Protein AF-A0A936DJU5-F1 (afdb_monomer_lite)

Radius of gyration: 32.83 Å; chains: 1; bounding box: 92×68×101 Å

Secondary structure (DSSP, 8-state):
-PPPPHHHHHHHHHHHHHHHHHHH-PPP-TTSHHHHHHHHHHTTSPPTTSEEEEEEEEEEETTEEEEEEEEEEEPTT--EEEEEEEES-GGGSPPHHHHTT-HHHHHHHHHHHHHTT--HHHH-EEEEEEEEEETT-SS---EEEEEEEEHHHHHHHIIIIIHHHHHHHHHS-SSGGGSPP-GGGTTGGG--TTHHHHHHT--HHHHHHHHHSPPHHHHHHHHHHHHHHHHHHHHHTTT---------------------------------------PPPP----------PPPP-PPPPP-----PPPP---PPPPPPHHHHHHHHHHHHHHHHHHHHHHHHHHHT-TT--HHHHHHHHHHHHHGGG-

Structure (mmCIF, N/CA/C/O backbone):
data_AF-A0A936DJU5-F1
#
_entry.id   AF-A0A936DJU5-F1
#
loop_
_atom_site.group_PDB
_atom_site.id
_atom_site.type_symbol
_atom_site.label_atom_id
_atom_site.label_alt_id
_atom_site.label_comp_id
_atom_site.label_asym_id
_atom_site.label_entity_id
_atom_site.label_seq_id
_atom_site.pdbx_PDB_ins_code
_atom_site.Cartn_x
_atom_site.Cartn_y
_atom_site.Cartn_z
_atom_site.occupancy
_atom_site.B_iso_or_equiv
_atom_site.auth_seq_id
_atom_site.auth_comp_id
_atom_site.auth_asym_id
_atom_site.auth_atom_id
_atom_site.pdbx_PDB_model_num
ATOM 1 N N . MET A 1 1 ? 10.089 17.227 13.156 1.00 52.78 1 MET A N 1
ATOM 2 C CA . MET A 1 1 ? 10.318 16.513 11.877 1.00 52.78 1 MET A CA 1
ATOM 3 C C . MET A 1 1 ? 11.023 15.199 12.174 1.00 52.78 1 MET A C 1
ATOM 5 O O . MET A 1 1 ? 12.080 15.241 12.800 1.00 52.78 1 MET A O 1
ATOM 9 N N . ARG A 1 2 ? 10.451 14.047 11.789 1.00 63.66 2 ARG A N 1
ATOM 10 C CA . ARG A 1 2 ? 11.143 12.752 11.925 1.00 63.66 2 ARG A CA 1
ATOM 11 C C . ARG A 1 2 ? 12.400 12.769 11.050 1.00 63.66 2 ARG A C 1
ATOM 13 O O . ARG A 1 2 ? 12.351 13.235 9.915 1.00 63.66 2 ARG A O 1
ATOM 20 N N . LYS A 1 3 ? 13.529 12.286 11.574 1.00 79.50 3 LYS A N 1
ATOM 21 C CA . LYS A 1 3 ? 14.735 12.092 10.759 1.00 79.50 3 LYS A CA 1
ATOM 22 C C . LYS A 1 3 ? 14.507 10.886 9.852 1.00 79.50 3 LYS A C 1
ATOM 24 O O . LYS A 1 3 ? 14.314 9.781 10.350 1.00 79.50 3 LYS A O 1
ATOM 29 N N . THR A 1 4 ? 14.543 11.094 8.541 1.00 85.25 4 THR A N 1
ATOM 30 C CA . THR A 1 4 ? 14.486 10.010 7.556 1.00 85.25 4 THR A CA 1
ATOM 31 C C . THR A 1 4 ? 15.682 9.079 7.756 1.00 85.25 4 THR A C 1
ATOM 33 O O . THR A 1 4 ? 16.831 9.523 7.755 1.00 85.25 4 THR A O 1
ATOM 36 N N . THR A 1 5 ? 15.428 7.787 7.962 1.00 87.38 5 THR A N 1
ATOM 37 C CA . THR A 1 5 ? 16.502 6.788 8.050 1.00 87.38 5 THR A CA 1
ATOM 38 C C . THR A 1 5 ? 17.121 6.559 6.665 1.00 87.38 5 THR A C 1
ATOM 40 O O . THR A 1 5 ? 16.444 6.779 5.659 1.00 87.38 5 THR A O 1
ATOM 43 N N . PRO A 1 6 ? 18.371 6.069 6.559 1.00 91.94 6 PRO A N 1
ATOM 44 C CA . PRO A 1 6 ? 18.968 5.749 5.260 1.00 91.94 6 PRO A CA 1
ATOM 45 C C . PRO A 1 6 ? 18.120 4.785 4.415 1.00 91.94 6 PRO A C 1
ATOM 47 O O . PRO A 1 6 ? 18.022 4.950 3.203 1.00 91.94 6 PRO A O 1
ATOM 50 N N . SER A 1 7 ? 17.458 3.813 5.053 1.00 89.88 7 SER A N 1
ATOM 51 C CA . SER A 1 7 ? 16.551 2.880 4.372 1.00 89.88 7 SER A CA 1
ATOM 52 C C . SER A 1 7 ? 15.294 3.572 3.841 1.00 89.88 7 SER A C 1
ATOM 54 O O . SER A 1 7 ? 14.885 3.297 2.718 1.00 89.88 7 SER A O 1
ATOM 56 N N . ALA A 1 8 ? 14.702 4.487 4.618 1.00 90.69 8 ALA A N 1
ATOM 57 C CA . ALA A 1 8 ? 13.545 5.261 4.173 1.00 90.69 8 ALA A CA 1
ATOM 58 C C . ALA A 1 8 ? 13.914 6.225 3.034 1.00 90.69 8 ALA A C 1
ATOM 60 O O . ALA A 1 8 ? 13.168 6.334 2.068 1.00 90.69 8 ALA A O 1
ATOM 61 N N . ALA A 1 9 ? 15.088 6.862 3.102 1.00 94.69 9 ALA A N 1
ATOM 62 C CA . ALA A 1 9 ? 15.593 7.727 2.036 1.00 94.69 9 ALA A CA 1
ATOM 63 C C . ALA A 1 9 ? 15.789 6.949 0.726 1.00 94.69 9 ALA A C 1
ATOM 65 O O . ALA A 1 9 ? 15.339 7.395 -0.324 1.00 94.69 9 ALA A O 1
ATOM 66 N N . LEU A 1 10 ? 16.377 5.747 0.798 1.00 96.25 10 LEU A N 1
ATOM 67 C CA . LEU A 1 10 ? 16.502 4.860 -0.360 1.00 96.25 10 LEU A CA 1
ATOM 68 C C . LEU A 1 10 ? 15.132 4.500 -0.954 1.00 96.25 10 LEU A C 1
ATOM 70 O O . LEU A 1 10 ? 14.985 4.504 -2.173 1.00 96.25 10 LEU A O 1
ATOM 74 N N . GLY A 1 11 ? 14.147 4.186 -0.106 1.00 96.00 11 GLY A N 1
ATOM 75 C CA . GLY A 1 11 ? 12.773 3.921 -0.534 1.00 96.00 11 GLY A CA 1
ATOM 76 C C . GLY A 1 11 ? 12.171 5.101 -1.296 1.00 96.00 11 GLY A C 1
ATOM 77 O O . GLY A 1 11 ? 11.717 4.923 -2.422 1.00 96.00 11 GLY A O 1
ATOM 78 N N . ILE A 1 12 ? 12.262 6.310 -0.734 1.00 96.25 12 ILE A N 1
ATOM 79 C CA . ILE A 1 12 ? 11.780 7.548 -1.369 1.00 96.25 12 ILE A CA 1
ATOM 80 C C . ILE A 1 12 ? 12.428 7.742 -2.748 1.00 96.25 12 ILE A C 1
ATOM 82 O O . ILE A 1 12 ? 11.719 7.874 -3.740 1.00 96.25 12 ILE A O 1
ATOM 86 N N . GLU A 1 13 ? 13.758 7.645 -2.851 1.00 98.00 13 GLU A N 1
ATOM 87 C CA . GLU A 1 13 ? 14.454 7.788 -4.140 1.00 98.00 13 GLU A CA 1
ATOM 88 C C . GLU A 1 13 ? 14.008 6.745 -5.181 1.00 98.00 13 GLU A C 1
ATOM 90 O O . GLU A 1 13 ? 13.931 7.034 -6.377 1.00 98.00 13 GLU A O 1
ATOM 95 N N . VAL A 1 14 ? 13.730 5.509 -4.747 1.00 97.94 14 VAL A N 1
ATOM 96 C CA . VAL A 1 14 ? 13.222 4.448 -5.628 1.00 97.94 14 VAL A CA 1
ATOM 97 C C . VAL A 1 14 ? 11.836 4.801 -6.171 1.00 97.94 14 VAL A C 1
ATOM 99 O O . VAL A 1 14 ? 11.611 4.590 -7.365 1.00 97.94 14 VAL A O 1
ATOM 102 N N . HIS A 1 15 ? 10.931 5.338 -5.346 1.00 97.94 15 HIS A N 1
ATOM 103 C CA . HIS A 1 15 ? 9.615 5.803 -5.803 1.00 97.94 15 HIS A CA 1
ATOM 104 C C . HIS A 1 15 ? 9.756 6.974 -6.777 1.00 97.94 15 HIS A C 1
ATOM 106 O O . HIS A 1 15 ? 9.241 6.886 -7.890 1.00 97.94 15 HIS A O 1
ATOM 112 N N . ASP A 1 16 ? 10.573 7.980 -6.450 1.00 98.12 16 ASP A N 1
ATOM 113 C CA . ASP A 1 16 ? 10.816 9.146 -7.312 1.00 98.12 16 ASP A CA 1
ATOM 114 C C . ASP A 1 16 ? 11.333 8.748 -8.708 1.00 98.12 16 ASP A C 1
ATOM 116 O O . ASP A 1 16 ? 11.002 9.360 -9.729 1.00 98.12 16 ASP A O 1
ATOM 120 N N . HIS A 1 17 ? 12.190 7.724 -8.794 1.00 98.19 17 HIS A N 1
ATOM 121 C CA . HIS A 1 17 ? 12.662 7.205 -10.080 1.00 98.19 17 HIS A CA 1
ATOM 122 C C . HIS A 1 17 ? 11.546 6.559 -10.904 1.00 98.19 17 HIS A C 1
ATOM 124 O O . HIS A 1 17 ? 11.516 6.735 -12.123 1.00 98.19 17 HIS A O 1
ATOM 130 N N . LYS A 1 18 ? 10.651 5.805 -10.265 1.00 97.88 18 LYS A N 1
ATOM 131 C CA . LYS A 1 18 ? 9.543 5.130 -10.951 1.00 97.88 18 LYS A CA 1
ATOM 132 C C . LYS A 1 18 ? 8.454 6.109 -11.353 1.00 97.88 18 LYS A C 1
ATOM 134 O O . LYS A 1 18 ? 7.975 6.042 -12.479 1.00 97.88 18 LYS A O 1
ATOM 139 N N . GLU A 1 19 ? 8.132 7.057 -10.481 1.00 97.69 19 GLU A N 1
ATOM 140 C CA . GLU A 1 19 ? 7.205 8.143 -10.775 1.00 97.69 19 GLU A CA 1
ATOM 141 C C . GLU A 1 19 ? 7.673 8.926 -12.007 1.00 97.69 19 GLU A C 1
ATOM 143 O O . GLU A 1 19 ? 6.907 9.093 -12.955 1.00 97.69 19 GLU A O 1
ATOM 148 N N . ARG A 1 20 ? 8.951 9.329 -12.057 1.00 98.12 20 ARG A N 1
ATOM 149 C CA . ARG A 1 20 ? 9.518 10.000 -13.239 1.00 98.12 20 ARG A CA 1
ATOM 150 C C . ARG A 1 20 ? 9.501 9.131 -14.490 1.00 98.12 20 ARG A C 1
ATOM 152 O O . ARG A 1 20 ? 9.347 9.661 -15.588 1.00 98.12 20 ARG A O 1
ATOM 159 N N . TRP A 1 21 ? 9.646 7.816 -14.366 1.00 98.19 21 TRP A N 1
ATOM 160 C CA . TRP A 1 21 ? 9.504 6.935 -15.521 1.00 98.19 21 TRP A CA 1
ATOM 161 C C . TRP A 1 21 ? 8.062 6.919 -16.049 1.00 98.19 21 TRP A C 1
ATOM 163 O O . TRP A 1 21 ? 7.868 7.052 -17.254 1.00 98.19 21 TRP A O 1
ATOM 173 N N . ILE A 1 22 ? 7.056 6.850 -15.172 1.00 97.94 22 ILE A N 1
ATOM 174 C CA . ILE A 1 22 ? 5.639 6.873 -15.575 1.00 97.94 22 ILE A CA 1
ATOM 175 C C . ILE A 1 22 ? 5.252 8.246 -16.143 1.00 97.94 22 ILE A C 1
ATOM 177 O O . ILE A 1 22 ? 4.681 8.326 -17.228 1.00 97.94 22 ILE A O 1
ATOM 181 N N . LYS A 1 23 ? 5.587 9.334 -15.438 1.00 97.25 23 LYS A N 1
ATOM 182 C CA . LYS A 1 23 ? 5.168 10.700 -15.795 1.00 97.25 23 LYS A CA 1
ATOM 183 C C . LYS A 1 23 ? 5.982 11.303 -16.939 1.00 97.25 23 LYS A C 1
ATOM 185 O O . LYS A 1 23 ? 5.429 11.972 -17.803 1.00 97.25 23 LYS A O 1
ATOM 190 N N . GLU A 1 24 ? 7.294 11.078 -16.953 1.00 98.00 24 GLU A N 1
ATOM 191 C CA . GLU A 1 24 ? 8.233 11.776 -17.846 1.00 98.00 24 GLU A CA 1
ATOM 192 C C . GLU A 1 24 ? 8.925 10.842 -18.847 1.00 98.00 24 GLU A C 1
ATOM 194 O O . GLU A 1 24 ? 9.743 11.303 -19.643 1.00 98.00 24 GLU A O 1
ATOM 199 N N . ARG A 1 25 ? 8.650 9.529 -18.803 1.00 97.69 25 ARG A N 1
ATOM 200 C CA . ARG A 1 25 ? 9.337 8.504 -19.614 1.00 97.69 25 ARG A CA 1
ATOM 201 C C . ARG A 1 25 ? 10.862 8.514 -19.435 1.00 97.69 25 ARG A C 1
ATOM 203 O O . ARG A 1 25 ? 11.602 8.087 -20.320 1.00 97.69 25 ARG A O 1
ATOM 210 N N . LYS A 1 26 ? 11.353 8.989 -18.283 1.00 98.31 26 LYS A N 1
ATOM 211 C CA . LYS A 1 26 ? 12.787 9.021 -17.963 1.00 98.31 26 LYS A CA 1
ATOM 212 C C . LYS A 1 26 ? 13.215 7.732 -17.276 1.00 98.31 26 LYS A C 1
ATOM 214 O O . LYS A 1 26 ? 12.753 7.419 -16.183 1.00 98.31 26 LYS A O 1
ATOM 219 N N . SER A 1 27 ? 14.139 7.006 -17.898 1.00 98.00 27 SER A N 1
ATOM 220 C CA . SER A 1 27 ? 14.706 5.786 -17.321 1.00 98.00 27 SER A CA 1
ATOM 221 C C . SER A 1 27 ? 15.463 6.061 -16.012 1.00 98.00 27 SER A C 1
ATOM 223 O O . SER A 1 27 ? 16.196 7.053 -15.928 1.00 98.00 27 SER A O 1
ATOM 225 N N . PRO A 1 28 ? 15.357 5.177 -15.002 1.00 98.06 28 PRO A N 1
ATOM 226 C CA . PRO A 1 28 ? 16.145 5.287 -13.781 1.00 98.06 28 PRO A CA 1
ATOM 227 C C . PRO A 1 28 ? 17.663 5.223 -14.052 1.00 98.06 28 PRO A C 1
ATOM 229 O O . PRO A 1 28 ? 18.112 4.435 -14.889 1.00 98.06 28 PRO A O 1
ATOM 232 N N . PRO A 1 29 ? 18.488 6.000 -13.330 1.00 97.81 29 PRO A N 1
ATOM 233 C CA . PRO A 1 29 ? 19.936 6.011 -13.508 1.00 97.81 29 PRO A CA 1
ATOM 234 C C . PRO A 1 29 ? 20.579 4.737 -12.932 1.00 97.81 29 PRO A C 1
ATOM 236 O O . PRO A 1 29 ? 20.696 4.561 -11.722 1.00 97.81 29 PRO A O 1
ATOM 239 N N . LEU A 1 30 ? 21.052 3.831 -13.793 1.00 97.38 30 LEU A N 1
ATOM 240 C CA . LEU A 1 30 ? 21.587 2.521 -13.372 1.00 97.38 30 LEU A CA 1
ATOM 241 C C . LEU A 1 30 ? 22.919 2.589 -12.594 1.00 97.38 30 LEU A C 1
ATOM 243 O O . LEU A 1 30 ? 23.373 1.591 -12.022 1.00 97.38 30 LEU A O 1
ATOM 247 N N . ASN A 1 31 ? 23.564 3.755 -12.544 1.00 96.69 31 ASN A N 1
ATOM 248 C CA . ASN A 1 31 ? 24.770 3.966 -11.745 1.00 96.69 31 ASN A CA 1
ATOM 249 C C . ASN A 1 31 ? 24.468 4.178 -10.247 1.00 96.69 31 ASN A C 1
ATOM 251 O O . ASN A 1 31 ? 25.365 3.960 -9.432 1.00 96.69 31 ASN A O 1
ATOM 255 N N . THR A 1 32 ? 23.227 4.484 -9.847 1.00 97.06 32 THR A N 1
ATOM 256 C CA . THR A 1 32 ? 22.844 4.620 -8.429 1.00 97.06 32 THR A CA 1
ATOM 257 C C . THR A 1 32 ? 22.196 3.337 -7.878 1.00 97.06 32 THR A C 1
ATOM 259 O O . THR A 1 32 ? 21.602 2.562 -8.635 1.00 97.06 32 THR A O 1
ATOM 262 N N . PRO A 1 33 ? 22.308 3.048 -6.563 1.00 96.69 33 PRO A N 1
ATOM 263 C CA . PRO A 1 33 ? 21.585 1.934 -5.942 1.00 96.69 33 PRO A CA 1
ATOM 264 C C . PRO A 1 33 ? 20.061 2.023 -6.118 1.00 96.69 33 PRO A C 1
ATOM 266 O O . PRO A 1 33 ? 19.442 1.032 -6.506 1.00 96.69 33 PRO A O 1
ATOM 269 N N . SER A 1 34 ? 19.477 3.205 -5.896 1.00 98.00 34 SER A N 1
ATOM 270 C CA . SER A 1 34 ? 18.045 3.487 -6.056 1.00 98.00 34 SER A CA 1
ATOM 271 C C . SER A 1 34 ? 17.580 3.299 -7.501 1.00 98.00 34 SER A C 1
ATOM 273 O O . SER A 1 34 ? 16.580 2.627 -7.742 1.00 98.00 34 SER A O 1
ATOM 275 N N . GLY A 1 35 ? 18.342 3.780 -8.486 1.00 97.94 35 GLY A N 1
ATOM 276 C CA . GLY A 1 35 ? 17.998 3.627 -9.898 1.00 97.94 35 GLY A CA 1
ATOM 277 C C . GLY A 1 35 ? 18.039 2.173 -10.377 1.00 97.94 35 GLY A C 1
ATOM 278 O O . GLY A 1 35 ? 17.141 1.743 -11.100 1.00 97.94 35 GLY A O 1
ATOM 279 N N . ARG A 1 36 ? 19.009 1.366 -9.916 1.00 97.62 36 ARG A N 1
ATOM 280 C CA . ARG A 1 36 ? 19.029 -0.084 -10.203 1.00 97.62 36 ARG A CA 1
ATOM 281 C C . ARG A 1 36 ? 17.828 -0.816 -9.609 1.00 97.62 36 ARG A C 1
ATOM 283 O O . ARG A 1 36 ? 17.263 -1.677 -10.277 1.00 97.62 36 ARG A O 1
ATOM 290 N N . LEU A 1 37 ? 17.444 -0.488 -8.374 1.00 97.56 37 LEU A N 1
ATOM 291 C CA . LEU A 1 37 ? 16.262 -1.067 -7.726 1.00 97.56 37 LEU A CA 1
ATOM 292 C C . LEU A 1 37 ? 14.966 -0.650 -8.429 1.00 97.56 37 LEU A C 1
ATOM 294 O O . LEU A 1 37 ? 14.088 -1.483 -8.643 1.00 97.56 37 LEU A O 1
ATOM 298 N N . ALA A 1 38 ? 14.857 0.617 -8.829 1.00 98.12 38 ALA A N 1
ATOM 299 C CA . ALA A 1 38 ? 13.719 1.099 -9.595 1.00 98.12 38 ALA A CA 1
ATOM 300 C C . ALA A 1 38 ? 13.589 0.342 -10.924 1.00 98.12 38 ALA A C 1
ATOM 302 O O . ALA A 1 38 ? 12.526 -0.211 -11.197 1.00 98.12 38 ALA A O 1
ATOM 303 N N . ALA A 1 39 ? 14.681 0.227 -11.688 1.00 98.06 39 ALA A N 1
ATOM 304 C CA . ALA A 1 39 ? 14.696 -0.414 -13.002 1.00 98.06 39 ALA A CA 1
ATOM 305 C C . ALA A 1 39 ? 14.203 -1.870 -12.988 1.00 98.06 39 ALA A C 1
ATOM 307 O O . ALA A 1 39 ? 13.477 -2.269 -13.893 1.00 98.06 39 ALA A O 1
ATOM 308 N N . VAL A 1 40 ? 14.539 -2.657 -11.959 1.00 97.75 40 VAL A N 1
ATOM 309 C CA . VAL A 1 40 ? 14.060 -4.051 -11.871 1.00 97.75 40 VAL A CA 1
ATOM 310 C C . VAL A 1 40 ? 12.571 -4.149 -11.541 1.00 97.75 40 VAL A C 1
ATOM 312 O O . VAL A 1 40 ? 11.942 -5.139 -11.897 1.00 97.75 40 VAL A O 1
ATOM 315 N N . GLY A 1 41 ? 12.001 -3.134 -10.883 1.00 97.44 41 GLY A N 1
ATOM 316 C CA . GLY A 1 41 ? 10.561 -3.052 -10.637 1.00 97.44 41 GLY A CA 1
ATOM 317 C C . GLY A 1 41 ? 9.763 -2.658 -11.879 1.00 97.44 41 GLY A C 1
ATOM 318 O O . GLY A 1 41 ? 8.664 -3.166 -12.059 1.00 97.44 41 GLY A O 1
ATOM 319 N N . LEU A 1 42 ? 10.331 -1.814 -12.752 1.00 97.38 42 LEU A N 1
ATOM 320 C CA . LEU A 1 42 ? 9.633 -1.281 -13.931 1.00 97.38 42 LEU A CA 1
ATOM 321 C C . LEU A 1 42 ? 9.175 -2.355 -14.923 1.00 97.38 42 LEU A C 1
ATOM 323 O O . LEU A 1 42 ? 8.173 -2.163 -15.596 1.00 97.38 42 LEU A O 1
ATOM 327 N N . ALA A 1 43 ? 9.861 -3.499 -14.989 1.00 95.06 43 ALA A N 1
ATOM 328 C CA . ALA A 1 43 ? 9.449 -4.617 -15.841 1.00 95.06 43 ALA A CA 1
ATOM 329 C C . ALA A 1 43 ? 8.104 -5.252 -15.424 1.00 95.06 43 ALA A C 1
ATOM 331 O O . ALA A 1 43 ? 7.531 -6.023 -16.186 1.00 95.06 43 ALA A O 1
ATOM 332 N N . LEU A 1 44 ? 7.624 -4.962 -14.210 1.00 97.62 44 LEU A N 1
ATOM 333 C CA . LEU A 1 44 ? 6.367 -5.473 -13.649 1.00 97.62 44 LEU A CA 1
ATOM 334 C C . LEU A 1 44 ? 5.288 -4.385 -13.535 1.00 97.62 44 LEU A C 1
ATOM 336 O O . LEU A 1 44 ? 4.174 -4.676 -13.089 1.00 97.62 44 LEU A O 1
ATOM 340 N N . THR A 1 45 ? 5.634 -3.155 -13.910 1.00 97.06 45 THR A N 1
ATOM 341 C CA . THR A 1 45 ? 4.777 -1.970 -13.891 1.00 97.06 45 THR A CA 1
ATOM 342 C C . THR A 1 45 ? 4.109 -1.800 -15.258 1.00 97.06 45 THR A C 1
ATOM 344 O O . THR A 1 45 ? 4.759 -2.058 -16.274 1.00 97.06 45 THR A O 1
ATOM 347 N N . PRO A 1 46 ? 2.846 -1.338 -15.331 1.00 97.06 46 PRO A N 1
ATOM 348 C CA . PRO A 1 46 ? 2.231 -0.979 -16.606 1.00 97.06 46 PRO A CA 1
ATOM 349 C C . PRO A 1 46 ? 3.049 0.081 -17.352 1.00 97.06 46 PRO A C 1
ATOM 351 O O . PRO A 1 46 ? 3.747 0.893 -16.741 1.00 97.06 46 PRO A O 1
ATOM 354 N N . SER A 1 47 ? 2.968 0.095 -18.682 1.00 96.81 47 SER A N 1
ATOM 355 C CA . SER A 1 47 ? 3.758 1.047 -19.468 1.00 96.81 47 SER A CA 1
ATOM 356 C C . SER A 1 47 ? 3.276 2.491 -19.253 1.00 96.81 47 SER A C 1
ATOM 358 O O . SER A 1 47 ? 2.098 2.712 -18.950 1.00 96.81 47 SER A O 1
ATOM 360 N N . PRO A 1 48 ? 4.136 3.508 -19.451 1.00 97.69 48 PRO A N 1
ATOM 361 C CA . PRO A 1 48 ? 3.718 4.902 -19.376 1.00 97.69 48 PRO A CA 1
ATOM 362 C C . PRO A 1 48 ? 2.594 5.183 -20.380 1.00 97.69 48 PRO A C 1
ATOM 364 O O . PRO A 1 48 ? 2.715 4.852 -21.560 1.00 97.69 48 PRO A O 1
ATOM 367 N N . GLY A 1 49 ? 1.512 5.811 -19.919 1.00 96.56 49 GLY A N 1
ATOM 368 C CA . GLY A 1 49 ? 0.289 6.024 -20.705 1.00 96.56 49 GLY A CA 1
ATOM 369 C C . GLY A 1 49 ? -0.784 4.945 -20.526 1.00 96.56 49 GLY A C 1
ATOM 370 O O . GLY A 1 49 ? -1.904 5.156 -20.967 1.00 96.56 49 GLY A O 1
ATOM 371 N N . GLN A 1 50 ? -0.474 3.833 -19.850 1.00 97.25 50 GLN A N 1
ATOM 372 C CA . GLN A 1 50 ? -1.465 2.850 -19.379 1.00 97.25 50 GLN A CA 1
ATOM 373 C C . GLN A 1 50 ? -1.784 3.015 -17.887 1.00 97.25 50 GLN A C 1
ATOM 375 O O . GLN A 1 50 ? -2.643 2.322 -17.354 1.00 97.25 50 GLN A O 1
ATOM 380 N N . CYS A 1 51 ? -1.059 3.890 -17.190 1.00 97.75 51 CYS A N 1
ATOM 381 C CA . CYS A 1 51 ? -1.184 4.085 -15.755 1.00 97.75 51 CYS A CA 1
ATOM 382 C C . CYS A 1 51 ? -0.886 5.528 -15.335 1.00 97.75 51 CYS A C 1
ATOM 384 O O . CYS A 1 51 ? -0.206 6.275 -16.045 1.00 97.75 51 CYS A O 1
ATOM 386 N N . GLU A 1 52 ? -1.367 5.890 -14.149 1.00 97.56 52 GLU A N 1
ATOM 387 C CA . GLU A 1 52 ? -1.024 7.115 -13.423 1.00 97.56 52 GLU A CA 1
ATOM 388 C C . GLU A 1 52 ? -0.191 6.769 -12.182 1.00 97.56 52 GLU A C 1
ATOM 390 O O . GLU A 1 52 ? -0.421 5.738 -11.551 1.00 97.56 52 GLU A O 1
ATOM 395 N N . ALA A 1 53 ? 0.749 7.645 -11.811 1.00 97.25 53 ALA A N 1
ATOM 396 C CA . ALA A 1 53 ? 1.622 7.461 -10.650 1.00 97.25 53 ALA A CA 1
ATOM 397 C C . ALA A 1 53 ? 1.347 8.462 -9.519 1.00 97.25 53 ALA A C 1
ATOM 399 O O . ALA A 1 53 ? 1.076 9.641 -9.779 1.00 97.25 53 ALA A O 1
ATOM 400 N N . GLU A 1 54 ? 1.534 8.000 -8.280 1.00 95.19 54 GLU A N 1
ATOM 401 C CA . GLU A 1 54 ? 1.531 8.779 -7.035 1.00 95.19 54 GLU A CA 1
ATOM 402 C C . GLU A 1 54 ? 0.240 9.586 -6.846 1.00 95.19 54 GLU A C 1
ATOM 404 O O . GLU A 1 54 ? 0.245 10.775 -6.499 1.00 95.19 54 GLU A O 1
ATOM 409 N N . LYS A 1 55 ? -0.897 8.937 -7.114 1.00 96.75 55 LYS A N 1
ATOM 410 C CA . LYS A 1 55 ? -2.208 9.571 -7.033 1.00 96.75 55 LYS A CA 1
ATOM 411 C C . LYS A 1 55 ? -2.595 9.761 -5.576 1.00 96.75 55 LYS A C 1
ATOM 413 O O . LYS A 1 55 ? -2.800 8.795 -4.847 1.00 96.75 55 LYS A O 1
ATOM 418 N N . GLN A 1 56 ? -2.728 11.018 -5.169 1.00 97.56 56 GLN A N 1
ATOM 419 C CA . GLN A 1 56 ? -3.299 11.370 -3.875 1.00 97.56 56 GLN A CA 1
ATOM 420 C C . GLN A 1 56 ? -4.808 11.519 -4.014 1.00 97.56 56 GLN A C 1
ATOM 422 O O . GLN A 1 56 ? -5.274 12.326 -4.818 1.00 97.56 56 GLN A O 1
ATOM 427 N N . ILE A 1 57 ? -5.552 10.764 -3.216 1.00 96.81 57 ILE A N 1
ATOM 428 C CA . ILE A 1 57 ? -7.009 10.829 -3.150 1.00 96.81 57 ILE A CA 1
ATOM 429 C C . ILE A 1 57 ? -7.374 11.268 -1.733 1.00 96.81 57 ILE A C 1
ATOM 431 O O . ILE A 1 57 ? -6.847 10.744 -0.749 1.00 96.81 57 ILE A O 1
ATOM 435 N N . LYS A 1 58 ? -8.225 12.290 -1.644 1.00 96.75 58 LYS A N 1
ATOM 436 C CA . LYS A 1 58 ? -8.769 12.825 -0.395 1.00 96.75 58 LYS A CA 1
ATOM 437 C C . LYS A 1 58 ? -10.276 12.866 -0.539 1.00 96.75 58 LYS A C 1
ATOM 439 O O . LYS A 1 58 ? -10.764 13.632 -1.366 1.00 96.75 58 LYS A O 1
ATOM 444 N N . GLN A 1 59 ? -10.985 12.049 0.221 1.00 95.50 59 GLN A N 1
ATOM 445 C CA . GLN A 1 59 ? -12.436 11.947 0.105 1.00 95.50 59 GLN A CA 1
ATOM 446 C C . GLN A 1 59 ? -13.057 11.428 1.393 1.00 95.50 59 GLN A C 1
ATOM 448 O O . GLN A 1 59 ? -12.381 10.808 2.210 1.00 95.50 59 GLN A O 1
ATOM 453 N N . THR A 1 60 ? -14.347 11.688 1.560 1.00 94.50 60 THR A N 1
ATOM 454 C CA . THR A 1 60 ? -15.136 11.131 2.653 1.00 94.50 60 THR A CA 1
ATOM 455 C C . THR A 1 60 ? -16.001 10.013 2.097 1.00 94.50 60 THR A C 1
ATOM 457 O O . THR A 1 60 ? -16.778 10.257 1.178 1.00 94.50 60 THR A O 1
ATOM 460 N N . ILE A 1 61 ? -15.858 8.812 2.652 1.00 90.88 61 ILE A N 1
ATOM 461 C CA . ILE A 1 61 ? -16.664 7.638 2.304 1.00 90.88 61 ILE A CA 1
ATOM 462 C C . ILE A 1 61 ? -17.439 7.270 3.561 1.00 90.88 61 ILE A C 1
ATOM 464 O O . ILE A 1 61 ? -16.825 6.999 4.594 1.00 90.88 61 ILE A O 1
ATOM 468 N N . ASP A 1 62 ? -18.766 7.369 3.488 1.00 90.31 62 ASP A N 1
ATOM 469 C CA . ASP A 1 62 ? -19.686 6.996 4.570 1.00 90.31 62 ASP A CA 1
ATOM 470 C C . ASP A 1 62 ? -19.309 7.609 5.934 1.00 90.31 62 ASP A C 1
ATOM 472 O O . ASP A 1 62 ? -19.295 6.969 6.979 1.00 90.31 62 ASP A O 1
ATOM 476 N N . GLY A 1 63 ? -18.952 8.898 5.916 1.00 90.88 63 GLY A N 1
ATOM 477 C CA . GLY A 1 63 ? -18.595 9.665 7.115 1.00 90.88 63 GLY A CA 1
ATOM 478 C C . GLY A 1 63 ? -17.133 9.552 7.561 1.00 90.88 63 GLY A C 1
ATOM 479 O O . GLY A 1 63 ? -16.714 10.339 8.405 1.00 90.88 63 GLY A O 1
ATOM 480 N N . VAL A 1 64 ? -16.328 8.671 6.961 1.00 93.56 64 VAL A N 1
ATOM 481 C CA . VAL A 1 64 ? -14.894 8.534 7.261 1.00 93.56 64 VAL A CA 1
ATOM 482 C C . VAL A 1 64 ? -14.062 9.339 6.268 1.00 93.56 64 VAL A C 1
ATOM 484 O O . VAL A 1 64 ? -14.193 9.163 5.056 1.00 93.56 64 VAL A O 1
ATOM 487 N N . PHE A 1 65 ? -13.175 10.208 6.761 1.00 94.50 65 PHE A N 1
ATOM 488 C CA . PHE A 1 65 ? -12.235 10.937 5.910 1.00 94.50 65 PHE A CA 1
ATOM 489 C C . PHE A 1 65 ? -11.007 10.082 5.579 1.00 94.50 65 PHE A C 1
ATOM 491 O O . PHE A 1 65 ? -10.206 9.735 6.444 1.00 94.50 65 PHE A O 1
ATOM 498 N N . TRP A 1 66 ? -10.812 9.812 4.293 1.00 94.50 66 TRP A N 1
ATOM 499 C CA . TRP A 1 66 ? -9.667 9.085 3.769 1.00 94.50 66 TRP A CA 1
ATOM 500 C C . TRP A 1 66 ? -8.677 10.034 3.103 1.00 94.50 66 TRP A C 1
ATOM 502 O O . TRP A 1 66 ? -9.041 10.870 2.273 1.00 94.50 66 TRP A O 1
ATOM 512 N N . TRP A 1 67 ? -7.393 9.851 3.416 1.00 96.06 67 TRP A N 1
ATOM 513 C CA . TRP A 1 67 ? -6.284 10.423 2.660 1.00 96.06 67 TRP A CA 1
ATOM 514 C C . TRP A 1 67 ? -5.321 9.309 2.261 1.00 96.06 67 TRP A C 1
ATOM 516 O O . TRP A 1 67 ? -4.536 8.824 3.072 1.00 96.06 67 TRP A O 1
ATOM 526 N N . VAL A 1 68 ? -5.391 8.904 0.995 1.00 96.50 68 VAL A N 1
ATOM 527 C CA . VAL A 1 68 ? -4.603 7.794 0.452 1.00 96.50 68 VAL A CA 1
ATOM 528 C C . VAL A 1 68 ? -3.664 8.285 -0.643 1.00 96.50 68 VAL A C 1
ATOM 530 O O . VAL A 1 68 ? -3.941 9.271 -1.333 1.00 96.50 68 VAL A O 1
ATOM 533 N N . LYS A 1 69 ? -2.534 7.595 -0.803 1.00 97.56 69 LYS A N 1
ATOM 534 C CA . LYS A 1 69 ? -1.562 7.830 -1.873 1.00 97.56 69 LYS A CA 1
ATOM 535 C C . LYS A 1 69 ? -1.261 6.494 -2.541 1.00 97.56 69 LYS A C 1
ATOM 537 O O . LYS A 1 69 ? -0.639 5.640 -1.925 1.00 97.56 69 LYS A O 1
ATOM 542 N N . ILE A 1 70 ? -1.741 6.317 -3.767 1.00 98.12 70 ILE A N 1
ATOM 543 C CA . ILE A 1 70 ? -1.550 5.088 -4.543 1.00 98.12 70 ILE A CA 1
ATOM 544 C C . ILE A 1 70 ? -0.323 5.272 -5.436 1.00 98.12 70 ILE A C 1
ATOM 546 O O . ILE A 1 70 ? -0.289 6.214 -6.234 1.00 98.12 70 ILE A O 1
ATOM 550 N N . ASP A 1 71 ? 0.661 4.373 -5.330 1.00 98.31 71 ASP A N 1
ATOM 551 C CA . ASP A 1 71 ? 1.907 4.477 -6.098 1.00 98.31 71 ASP A CA 1
ATOM 552 C C . ASP A 1 71 ? 1.647 4.427 -7.603 1.00 98.31 71 ASP A C 1
ATOM 554 O O . ASP A 1 71 ? 2.169 5.263 -8.341 1.00 98.31 71 ASP A O 1
ATOM 558 N N . VAL A 1 72 ? 0.845 3.460 -8.068 1.00 98.38 72 VAL A N 1
ATOM 559 C CA . VAL A 1 72 ? 0.411 3.354 -9.470 1.00 98.38 72 VAL A CA 1
ATOM 560 C C . VAL A 1 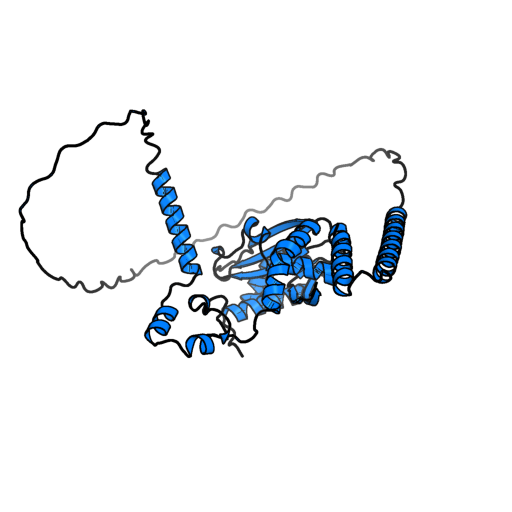72 ? -0.991 2.764 -9.555 1.00 98.38 72 VAL A C 1
ATOM 562 O O . VAL A 1 72 ? -1.309 1.818 -8.838 1.00 98.38 72 VAL A O 1
ATOM 565 N N . HIS A 1 73 ? -1.806 3.256 -10.484 1.00 97.75 73 HIS A N 1
ATOM 566 C CA . HIS A 1 73 ? -3.036 2.576 -10.889 1.00 97.75 73 HIS A CA 1
ATOM 567 C C . HIS A 1 73 ? -3.197 2.547 -12.410 1.00 97.75 73 HIS A C 1
ATOM 569 O O . HIS A 1 73 ? -2.693 3.433 -13.104 1.00 97.75 73 HIS A O 1
ATOM 575 N N . HIS A 1 74 ? -3.869 1.514 -12.925 1.00 95.94 74 HIS A N 1
ATOM 576 C CA . HIS A 1 74 ? -4.223 1.414 -14.346 1.00 95.94 74 HIS A CA 1
ATOM 577 C C . HIS A 1 74 ? -5.220 2.496 -14.756 1.00 95.94 74 HIS A C 1
ATOM 579 O O . HIS A 1 74 ? -6.034 2.953 -13.955 1.00 95.94 74 HIS A O 1
ATOM 585 N N . LEU A 1 75 ? -5.143 2.878 -16.026 1.00 92.62 75 LEU A N 1
ATOM 586 C CA . LEU A 1 75 ? -6.175 3.646 -16.709 1.00 92.62 75 LEU A CA 1
ATOM 587 C C . LEU A 1 75 ? -7.191 2.702 -17.359 1.00 92.62 75 LEU A C 1
ATOM 589 O O . LEU A 1 75 ? -6.868 1.565 -17.717 1.00 92.62 75 LEU A O 1
ATOM 593 N N . GLU A 1 76 ? -8.404 3.209 -17.569 1.00 87.56 76 GLU A N 1
ATOM 594 C CA . GLU A 1 76 ? -9.445 2.491 -18.300 1.00 87.56 76 GLU A CA 1
ATOM 595 C C . GLU A 1 76 ? -8.957 2.015 -19.682 1.00 87.56 76 GLU A C 1
ATOM 597 O O . GLU A 1 76 ? -8.159 2.698 -20.335 1.00 87.56 76 GLU A O 1
ATOM 602 N N . PRO A 1 77 ? -9.424 0.842 -20.150 1.00 88.00 77 PRO A N 1
ATOM 603 C CA . PRO A 1 77 ? -10.474 -0.002 -19.559 1.00 88.00 77 PRO A CA 1
ATOM 604 C C . PRO A 1 77 ? -9.965 -1.011 -18.512 1.00 88.00 77 PRO A C 1
ATOM 606 O O . PRO A 1 77 ? -10.722 -1.874 -18.077 1.00 88.00 77 PRO A O 1
ATOM 609 N N . SER A 1 78 ? -8.681 -0.967 -18.144 1.00 92.06 78 SER A N 1
ATOM 610 C CA . SER A 1 78 ? -8.101 -1.895 -17.168 1.00 92.06 78 SER A CA 1
ATOM 611 C C . SER A 1 78 ? -8.169 -1.320 -15.760 1.00 92.06 78 SER A C 1
ATOM 613 O O . SER A 1 78 ? -7.982 -0.124 -15.558 1.00 92.06 78 SER A O 1
ATOM 615 N N . TRP A 1 79 ? -8.367 -2.186 -14.769 1.00 96.06 79 TRP A N 1
ATOM 616 C CA . TRP A 1 79 ? -8.439 -1.777 -13.372 1.00 96.06 79 TRP A CA 1
ATOM 617 C C . TRP A 1 79 ? -7.389 -2.502 -12.551 1.00 96.06 79 TRP A C 1
ATOM 619 O O . TRP A 1 79 ? -7.264 -3.728 -12.569 1.00 96.06 79 TRP A O 1
ATOM 629 N N . GLY A 1 80 ? -6.595 -1.727 -11.825 1.00 97.19 80 GLY A N 1
ATOM 630 C CA . GLY A 1 80 ? -5.623 -2.300 -10.920 1.00 97.19 80 GLY A CA 1
ATOM 631 C C . GLY A 1 80 ? -4.806 -1.269 -10.177 1.00 97.19 80 GLY A C 1
ATOM 632 O O . GLY A 1 80 ? -4.594 -0.160 -10.666 1.00 97.19 80 GLY A O 1
ATOM 633 N N . VAL A 1 81 ? -4.332 -1.669 -9.006 1.00 98.38 81 VAL A N 1
ATOM 634 C CA . VAL A 1 81 ? -3.507 -0.871 -8.103 1.00 98.38 81 VAL A CA 1
ATOM 635 C C . VAL A 1 81 ? -2.180 -1.580 -7.881 1.00 98.38 81 VAL A C 1
ATOM 637 O O . VAL A 1 81 ? -2.119 -2.806 -7.758 1.00 98.38 81 VAL A O 1
ATOM 640 N N . TYR A 1 82 ? -1.103 -0.804 -7.846 1.00 98.56 82 TYR A N 1
ATOM 641 C CA . TYR A 1 82 ? 0.236 -1.307 -7.592 1.00 98.56 82 TYR A CA 1
ATOM 642 C C . TYR A 1 82 ? 0.849 -0.545 -6.440 1.00 98.56 82 TYR A C 1
ATOM 644 O O . TYR A 1 82 ? 0.631 0.657 -6.288 1.00 98.56 82 TYR A O 1
ATOM 652 N N . ASP A 1 83 ? 1.665 -1.259 -5.682 1.00 98.44 83 ASP A N 1
ATOM 653 C CA . ASP A 1 83 ? 2.437 -0.698 -4.590 1.00 98.44 83 ASP A CA 1
ATOM 654 C C . ASP A 1 83 ? 3.872 -1.237 -4.635 1.00 98.44 83 ASP A C 1
ATOM 656 O O . ASP A 1 83 ? 4.124 -2.408 -4.949 1.00 98.44 83 ASP A O 1
ATOM 660 N N . TYR A 1 84 ? 4.838 -0.364 -4.379 1.00 98.25 84 TYR A N 1
ATOM 661 C CA . TYR A 1 84 ? 6.248 -0.692 -4.345 1.00 98.25 84 TYR A CA 1
ATOM 662 C C . TYR A 1 84 ? 6.758 -0.741 -2.913 1.00 98.25 84 TYR A C 1
ATOM 664 O O . TYR A 1 84 ? 6.735 0.236 -2.174 1.00 98.25 84 TYR A O 1
ATOM 672 N N . LYS A 1 85 ? 7.372 -1.867 -2.550 1.00 97.31 85 LYS A N 1
ATOM 673 C CA . LYS A 1 85 ? 7.964 -2.037 -1.222 1.00 97.31 85 LYS A CA 1
ATOM 674 C C . LYS A 1 85 ? 9.455 -2.301 -1.342 1.00 97.31 85 LYS A C 1
ATOM 676 O O . LYS A 1 85 ? 9.874 -3.360 -1.802 1.00 97.31 85 LYS A O 1
ATOM 681 N N . THR A 1 86 ? 10.300 -1.378 -0.893 1.00 97.19 86 THR A N 1
ATOM 682 C CA . THR A 1 86 ? 11.713 -1.711 -0.655 1.00 97.19 86 THR A CA 1
ATOM 683 C C . THR A 1 86 ? 11.840 -2.491 0.647 1.00 97.19 86 THR A C 1
ATOM 685 O O . THR A 1 86 ? 11.352 -2.035 1.678 1.00 97.19 86 THR A O 1
ATOM 688 N N . THR A 1 87 ? 12.518 -3.638 0.632 1.00 95.81 87 THR A N 1
ATOM 689 C CA . THR A 1 87 ? 12.679 -4.466 1.836 1.00 95.81 87 THR A CA 1
ATOM 690 C C . THR A 1 87 ? 14.089 -5.030 1.965 1.00 95.81 87 THR A C 1
ATOM 692 O O . THR A 1 87 ? 14.731 -5.375 0.976 1.00 95.81 87 THR A O 1
ATOM 695 N N . SER A 1 88 ? 14.588 -5.146 3.194 1.00 93.31 88 SER A N 1
ATOM 696 C CA . SER A 1 88 ? 15.835 -5.859 3.495 1.00 93.31 88 SER A CA 1
ATOM 697 C C . SER A 1 88 ? 15.640 -7.372 3.622 1.00 93.31 88 SER A C 1
ATOM 699 O O . SER A 1 88 ? 16.631 -8.097 3.639 1.00 93.31 88 SER A O 1
ATOM 701 N N . ASN A 1 89 ? 14.395 -7.854 3.701 1.00 92.94 89 ASN A N 1
ATOM 702 C CA . ASN A 1 89 ? 14.070 -9.274 3.800 1.00 92.94 89 ASN A CA 1
ATOM 703 C C . ASN A 1 89 ? 12.708 -9.573 3.147 1.00 92.94 89 ASN A C 1
ATOM 705 O O . ASN A 1 89 ? 11.708 -8.915 3.440 1.00 92.94 89 ASN A O 1
ATOM 709 N N . LEU A 1 90 ? 12.668 -10.568 2.259 1.00 94.44 90 LEU A N 1
ATOM 710 C CA . LEU A 1 90 ? 11.439 -10.994 1.582 1.00 94.44 90 LEU A CA 1
ATOM 711 C C . LEU A 1 90 ? 10.514 -11.833 2.472 1.00 94.44 90 LEU A C 1
ATOM 713 O O . LEU A 1 90 ? 9.384 -12.073 2.077 1.00 94.44 90 LEU A O 1
ATOM 717 N N . GLU A 1 91 ? 10.929 -12.222 3.680 1.00 93.12 91 GLU A N 1
ATOM 718 C CA . GLU A 1 91 ? 10.019 -12.864 4.644 1.00 93.12 91 GLU A CA 1
ATOM 719 C C . GLU A 1 91 ? 8.842 -11.955 5.055 1.00 93.12 91 GLU A C 1
ATOM 721 O O . GLU A 1 91 ? 7.848 -12.431 5.589 1.00 93.12 91 GLU A O 1
ATOM 726 N N . TYR A 1 92 ? 8.958 -10.644 4.807 1.00 86.94 92 TYR A N 1
ATOM 727 C CA . TYR A 1 92 ? 7.898 -9.654 5.027 1.00 86.94 92 TYR A CA 1
ATOM 728 C C . TYR A 1 92 ? 7.064 -9.381 3.780 1.00 86.94 92 TYR A C 1
ATOM 730 O O . TYR A 1 92 ? 6.217 -8.489 3.801 1.00 86.94 92 TYR A O 1
ATOM 738 N N . ALA A 1 93 ? 7.341 -10.081 2.680 1.00 95.38 93 ALA A N 1
ATOM 739 C CA . ALA A 1 93 ? 6.480 -10.007 1.522 1.00 95.38 93 ALA A CA 1
ATOM 740 C C . ALA A 1 93 ? 5.150 -10.696 1.831 1.00 95.38 93 ALA A C 1
ATOM 742 O O . ALA A 1 93 ? 5.129 -11.756 2.461 1.00 95.38 93 ALA A O 1
ATOM 743 N N . HIS A 1 94 ? 4.046 -10.100 1.386 1.00 97.31 94 HIS A N 1
ATOM 744 C CA . HIS A 1 94 ? 2.763 -10.780 1.428 1.00 97.31 94 HIS A CA 1
ATOM 745 C C . HIS A 1 94 ? 2.832 -12.067 0.607 1.00 97.31 94 HIS A C 1
ATOM 747 O O . HIS A 1 94 ? 3.572 -12.187 -0.369 1.00 97.31 94 HIS A O 1
ATOM 753 N N . THR A 1 95 ? 2.031 -13.041 1.005 1.00 97.19 95 THR A N 1
ATOM 754 C CA . THR A 1 95 ? 1.642 -14.131 0.118 1.00 97.19 95 THR A CA 1
ATOM 755 C C . THR A 1 95 ? 0.395 -13.684 -0.645 1.00 97.19 95 THR A C 1
ATOM 757 O O . THR A 1 95 ? -0.274 -12.752 -0.203 1.00 97.19 95 THR A O 1
ATOM 760 N N . PRO A 1 96 ? 0.013 -14.338 -1.753 1.00 97.88 96 PRO A N 1
ATOM 761 C CA . PRO A 1 96 ? -1.259 -14.031 -2.408 1.00 97.88 96 PRO A CA 1
ATOM 762 C C . PRO A 1 96 ? -2.453 -14.098 -1.444 1.00 97.88 96 PRO A C 1
ATOM 764 O O . PRO A 1 96 ? -3.316 -13.233 -1.480 1.00 97.88 96 PRO A O 1
ATOM 767 N N . ALA A 1 97 ? -2.454 -15.070 -0.523 1.00 96.25 97 ALA A N 1
ATOM 768 C CA . ALA A 1 97 ? -3.491 -15.200 0.498 1.00 96.25 97 ALA A CA 1
ATOM 769 C C . ALA A 1 97 ? -3.475 -14.043 1.510 1.00 96.25 97 ALA A C 1
ATOM 771 O O . ALA A 1 97 ? -4.529 -13.502 1.813 1.00 96.25 97 ALA A O 1
ATOM 772 N N . SER A 1 98 ? -2.305 -13.614 2.002 1.00 96.69 98 SER A N 1
ATOM 773 C CA . SER A 1 98 ? -2.269 -12.472 2.925 1.00 96.69 98 SER A CA 1
ATOM 774 C C . SER A 1 98 ? -2.497 -11.133 2.223 1.00 96.69 98 SER A C 1
ATOM 776 O O . SER A 1 98 ? -3.002 -10.210 2.847 1.00 96.69 98 SER A O 1
ATOM 778 N N . LEU A 1 99 ? -2.181 -11.021 0.929 1.00 97.44 99 LEU A N 1
ATOM 779 C CA . LEU A 1 99 ? -2.558 -9.871 0.107 1.00 97.44 99 LEU A CA 1
ATOM 780 C C . LEU A 1 99 ? -4.075 -9.838 -0.134 1.00 97.44 99 LEU A C 1
ATOM 782 O O . LEU A 1 99 ? -4.652 -8.758 -0.207 1.00 97.44 99 LEU A O 1
ATOM 786 N N . ALA A 1 100 ? -4.730 -11.003 -0.203 1.00 96.75 100 ALA A N 1
ATOM 787 C CA . ALA A 1 100 ? -6.183 -11.113 -0.314 1.00 96.75 100 ALA A CA 1
ATOM 788 C C . ALA A 1 100 ? -6.936 -10.527 0.893 1.00 96.75 100 ALA A C 1
ATOM 790 O O . ALA A 1 100 ? -8.124 -10.244 0.788 1.00 96.75 100 ALA A O 1
ATOM 791 N N . GLU A 1 101 ? -6.272 -10.352 2.031 1.00 96.38 101 GLU A N 1
ATOM 792 C CA . GLU A 1 101 ? -6.847 -9.813 3.270 1.00 96.38 101 GLU A CA 1
ATOM 793 C C . GLU A 1 101 ? -6.219 -8.465 3.653 1.00 96.38 101 GLU A C 1
ATOM 795 O O . GLU A 1 101 ? -6.549 -7.887 4.684 1.00 96.38 101 GLU A O 1
ATOM 800 N N . ASP A 1 102 ? -5.308 -7.946 2.828 1.00 97.25 102 ASP A N 1
ATOM 801 C CA . ASP A 1 102 ? -4.566 -6.740 3.156 1.00 97.25 102 ASP A CA 1
ATOM 802 C C . ASP A 1 102 ? -5.461 -5.489 3.108 1.00 97.25 102 ASP A C 1
ATOM 804 O O . ASP A 1 102 ? -6.098 -5.181 2.091 1.00 97.25 102 ASP A O 1
ATOM 808 N N . PHE A 1 103 ? -5.472 -4.745 4.218 1.00 97.12 103 PHE A N 1
ATOM 809 C CA . PHE A 1 103 ? -6.267 -3.531 4.372 1.00 97.12 103 PHE A CA 1
ATOM 810 C C . PHE A 1 103 ? -5.856 -2.427 3.407 1.00 97.12 103 PHE A C 1
ATOM 812 O O . PHE A 1 103 ? -6.722 -1.784 2.820 1.00 97.12 103 PHE A O 1
ATOM 819 N N . GLN A 1 104 ? -4.552 -2.211 3.216 1.00 97.25 104 GLN A N 1
ATOM 820 C CA . GLN A 1 104 ? -4.057 -1.151 2.339 1.00 97.25 104 GLN A CA 1
ATOM 821 C C . GLN A 1 104 ? -4.548 -1.364 0.904 1.00 97.25 104 GLN A C 1
ATOM 823 O O . GLN A 1 104 ? -5.009 -0.421 0.265 1.00 97.25 104 GLN A O 1
ATOM 828 N N . ARG A 1 105 ? -4.524 -2.604 0.420 1.00 97.88 105 ARG A N 1
ATOM 829 C CA . ARG A 1 105 ? -5.063 -2.987 -0.881 1.00 97.88 105 ARG A CA 1
ATOM 830 C C . ARG A 1 105 ? -6.566 -2.717 -0.982 1.00 97.88 105 ARG A C 1
ATOM 832 O O . ARG A 1 105 ? -6.977 -2.087 -1.953 1.00 97.88 105 ARG A O 1
ATOM 839 N N . ILE A 1 106 ? -7.367 -3.170 -0.012 1.00 98.44 106 ILE A N 1
ATOM 840 C CA . ILE A 1 106 ? -8.829 -2.951 -0.022 1.00 98.44 106 ILE A CA 1
ATOM 841 C C . ILE A 1 106 ? -9.125 -1.449 -0.078 1.00 98.44 106 ILE A C 1
ATOM 843 O O . ILE A 1 106 ? -9.871 -0.992 -0.940 1.00 98.44 106 ILE A O 1
ATOM 847 N N . ILE A 1 107 ? -8.455 -0.673 0.781 1.00 97.94 107 ILE A N 1
ATOM 848 C CA . ILE A 1 107 ? -8.566 0.786 0.842 1.00 97.94 107 ILE A CA 1
ATOM 849 C C . ILE A 1 107 ? -8.191 1.423 -0.500 1.00 97.94 107 ILE A C 1
ATOM 851 O O . ILE A 1 107 ? -8.894 2.322 -0.954 1.00 97.94 107 ILE A O 1
ATOM 855 N N . TYR A 1 108 ? -7.099 0.990 -1.139 1.00 98.25 108 TYR A N 1
ATOM 856 C CA . TYR A 1 108 ? -6.654 1.539 -2.424 1.00 98.25 108 TYR A CA 1
ATOM 857 C C . TYR A 1 108 ? -7.663 1.291 -3.539 1.00 98.25 108 TYR A C 1
ATOM 859 O O . TYR A 1 108 ? -7.957 2.218 -4.291 1.00 98.25 108 TYR A O 1
ATOM 867 N N . VAL A 1 109 ? -8.181 0.065 -3.648 1.00 98.06 109 VAL A N 1
ATOM 868 C CA . VAL A 1 109 ? -9.175 -0.279 -4.670 1.00 98.06 109 VAL A CA 1
ATOM 869 C C . VAL A 1 109 ? -10.454 0.521 -4.444 1.00 98.06 109 VAL A C 1
ATOM 871 O O . VAL A 1 109 ? -10.863 1.236 -5.352 1.00 98.06 109 VAL A O 1
ATOM 874 N N . GLU A 1 110 ? -11.023 0.496 -3.237 1.00 97.62 110 GLU A N 1
ATOM 875 C CA . GLU A 1 110 ? -12.272 1.209 -2.944 1.00 97.62 110 GLU A CA 1
ATOM 876 C C . GLU A 1 110 ? -12.136 2.715 -3.189 1.00 97.62 110 GLU A C 1
ATOM 878 O O . GLU A 1 110 ? -12.954 3.334 -3.871 1.00 97.62 110 GLU A O 1
ATOM 883 N N . ASN A 1 111 ? -11.045 3.318 -2.702 1.00 97.50 111 ASN A N 1
ATOM 884 C CA . ASN A 1 111 ? -10.831 4.745 -2.898 1.00 97.50 111 ASN A CA 1
ATOM 885 C C . ASN A 1 111 ? -10.644 5.104 -4.375 1.00 97.50 111 ASN A C 1
ATOM 887 O O . ASN A 1 111 ? -11.062 6.188 -4.780 1.00 97.50 111 ASN A O 1
ATOM 891 N N . LEU A 1 112 ? -10.022 4.229 -5.170 1.00 97.25 112 LEU A N 1
ATOM 892 C CA . LEU A 1 112 ? -9.879 4.437 -6.607 1.00 97.25 112 LEU A CA 1
ATOM 893 C C . LEU A 1 112 ? -11.235 4.372 -7.322 1.00 97.25 112 LEU A C 1
ATOM 895 O O . LEU A 1 112 ? -11.500 5.245 -8.146 1.00 97.25 112 LEU A O 1
ATOM 899 N N . LEU A 1 113 ? -12.076 3.382 -7.005 1.00 96.62 113 LEU A N 1
ATOM 900 C CA . LEU A 1 113 ? -13.412 3.229 -7.595 1.00 96.62 113 LEU A CA 1
ATOM 901 C C . LEU A 1 113 ? -14.287 4.451 -7.306 1.00 96.62 113 LEU A C 1
ATOM 903 O O . LEU A 1 113 ? -14.808 5.069 -8.235 1.00 96.62 113 LEU A O 1
ATOM 907 N N . MET A 1 114 ? -14.342 4.867 -6.038 1.00 95.69 114 MET A N 1
ATOM 908 C CA . MET A 1 114 ? -15.079 6.058 -5.612 1.00 95.69 114 MET A CA 1
ATOM 909 C C . MET A 1 114 ? -14.551 7.334 -6.271 1.00 95.69 114 MET A C 1
ATOM 911 O O . MET A 1 114 ? -15.328 8.137 -6.777 1.00 95.69 114 MET A O 1
ATOM 915 N N . TYR A 1 115 ? -13.226 7.501 -6.344 1.00 95.62 115 TYR A N 1
ATOM 916 C CA . TYR A 1 115 ? -12.608 8.661 -6.995 1.00 95.62 115 TYR A CA 1
ATOM 917 C C . TYR A 1 115 ? -12.926 8.747 -8.493 1.00 95.62 115 TYR A C 1
ATOM 919 O O . TYR A 1 115 ? -12.987 9.842 -9.052 1.00 95.62 115 TYR A O 1
ATOM 927 N N . LYS A 1 116 ? -13.078 7.598 -9.157 1.00 95.69 116 LYS A N 1
ATOM 928 C CA . LYS A 1 116 ? -13.448 7.516 -10.573 1.00 95.69 116 LYS A CA 1
ATOM 929 C C . LYS A 1 116 ? -14.961 7.557 -10.794 1.00 95.69 116 LYS A C 1
ATOM 931 O O . LYS A 1 116 ? -15.375 7.566 -11.945 1.00 95.69 116 LYS A O 1
ATOM 936 N N . GLU A 1 117 ? -15.754 7.609 -9.722 1.00 95.81 117 GLU A N 1
ATOM 937 C CA . GLU A 1 117 ? -17.219 7.596 -9.762 1.00 95.81 117 GLU A CA 1
ATOM 938 C C . GLU A 1 117 ? -17.777 6.364 -10.503 1.00 95.81 117 GLU A C 1
ATOM 940 O O . GLU A 1 117 ? -18.810 6.437 -11.167 1.00 95.81 117 GLU A O 1
ATOM 945 N N . VAL A 1 118 ? -17.093 5.217 -10.389 1.00 95.31 118 VAL A N 1
ATOM 946 C CA . VAL A 1 118 ? -17.492 3.963 -11.047 1.00 95.31 118 VAL A CA 1
ATOM 947 C C . VAL A 1 118 ? -18.004 2.968 -10.014 1.00 95.31 118 VAL A C 1
ATOM 949 O O . VAL A 1 118 ? -17.366 2.728 -8.989 1.00 95.31 118 VAL A O 1
ATOM 952 N N . SER A 1 119 ? -19.152 2.353 -10.301 1.00 96.06 119 SER A N 1
ATOM 953 C CA . SER A 1 119 ? -19.710 1.310 -9.442 1.00 96.06 119 SER A CA 1
ATOM 954 C C . SER A 1 119 ? -18.837 0.047 -9.481 1.00 96.06 119 SER A C 1
ATOM 956 O O . SER A 1 119 ? -18.446 -0.386 -10.572 1.00 96.06 119 SER A O 1
ATOM 958 N N . PRO A 1 120 ? -18.605 -0.632 -8.339 1.00 96.00 120 PRO A N 1
ATOM 959 C CA . PRO A 1 120 ? -17.922 -1.926 -8.312 1.00 96.00 120 PRO A CA 1
ATOM 960 C C . PRO A 1 120 ? -18.531 -2.965 -9.270 1.00 96.00 120 PRO A C 1
ATOM 962 O O . PRO A 1 120 ? -17.810 -3.786 -9.837 1.00 96.00 120 PRO A O 1
ATOM 965 N N . ALA A 1 121 ? -19.844 -2.906 -9.525 1.00 95.44 121 ALA A N 1
ATOM 966 C CA . ALA A 1 121 ? -20.526 -3.805 -10.457 1.00 95.44 121 ALA A CA 1
ATOM 967 C C . ALA A 1 121 ? 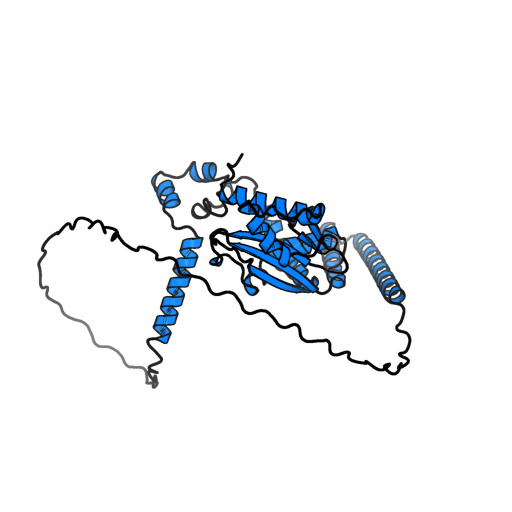-20.106 -3.606 -11.930 1.00 95.44 121 ALA A C 1
ATOM 969 O O . ALA A 1 121 ? -20.242 -4.526 -12.736 1.00 95.44 121 ALA A O 1
ATOM 970 N N . GLN A 1 122 ? -19.577 -2.430 -12.288 1.00 95.06 122 GLN A N 1
ATOM 971 C CA . GLN A 1 122 ? -19.159 -2.090 -13.655 1.00 95.06 122 GLN A CA 1
ATOM 972 C C . GLN A 1 122 ? -17.704 -2.481 -13.955 1.00 95.06 122 GLN A C 1
ATOM 974 O O . GLN A 1 122 ? -17.333 -2.612 -15.121 1.00 95.06 122 GLN A O 1
ATOM 979 N N . VAL A 1 123 ? -16.876 -2.665 -12.923 1.00 92.50 123 VAL A N 1
ATOM 980 C CA . VAL A 1 123 ? -15.417 -2.803 -13.062 1.00 92.50 123 VAL A CA 1
ATOM 981 C C . VAL A 1 123 ? -14.948 -4.239 -13.331 1.00 92.50 123 VAL A C 1
ATOM 983 O O . VAL A 1 123 ? -13.867 -4.441 -13.880 1.00 92.50 123 VAL A O 1
ATOM 986 N N . GLY A 1 124 ? -15.765 -5.254 -13.045 1.00 96.06 124 GLY A N 1
ATOM 987 C CA . GLY A 1 124 ? -15.347 -6.647 -13.215 1.00 96.06 124 GLY A CA 1
ATOM 988 C C . GLY A 1 124 ? -14.174 -6.981 -12.289 1.00 96.06 124 GLY A C 1
ATOM 989 O O . GLY A 1 124 ? -14.264 -6.736 -11.086 1.00 96.06 124 GLY A O 1
ATOM 990 N N . ASP A 1 125 ? -13.096 -7.544 -12.835 1.00 97.69 125 ASP A N 1
ATOM 991 C CA . ASP A 1 125 ? -11.914 -7.947 -12.066 1.00 97.69 125 ASP A CA 1
ATOM 992 C C . ASP A 1 125 ? -10.896 -6.801 -11.913 1.00 97.69 125 ASP A C 1
ATOM 994 O O . ASP A 1 125 ? -10.570 -6.096 -12.869 1.00 97.69 125 ASP A O 1
ATOM 998 N N . VAL A 1 126 ? -10.326 -6.667 -10.714 1.00 98.12 126 VAL A N 1
ATOM 999 C CA . VAL A 1 126 ? -9.288 -5.688 -10.368 1.00 98.12 126 VAL A CA 1
ATOM 1000 C C . VAL A 1 126 ? -7.995 -6.408 -10.003 1.00 98.12 126 VAL A C 1
ATOM 1002 O O . VAL A 1 126 ? -7.972 -7.266 -9.121 1.00 98.12 126 VAL A O 1
ATOM 1005 N N . LEU A 1 127 ? -6.886 -6.024 -10.642 1.00 98.38 127 LEU A N 1
ATOM 1006 C CA . LEU A 1 127 ? -5.552 -6.518 -10.295 1.00 98.38 127 LEU A CA 1
ATOM 1007 C C . LEU A 1 127 ? -4.926 -5.673 -9.182 1.00 98.38 127 LEU A C 1
ATOM 1009 O O . LEU A 1 127 ? -4.635 -4.495 -9.360 1.00 98.38 127 LEU A O 1
ATOM 1013 N N . SER A 1 128 ? -4.607 -6.304 -8.064 1.00 98.56 128 SER A N 1
ATOM 1014 C CA . SER A 1 128 ? -3.752 -5.744 -7.023 1.00 98.56 128 SER A CA 1
ATOM 1015 C C . SER A 1 128 ? -2.367 -6.376 -7.086 1.00 98.56 128 SER A C 1
ATOM 1017 O O . SER A 1 128 ? -2.243 -7.593 -6.950 1.00 98.56 128 SER A O 1
ATOM 1019 N N . ARG A 1 129 ? -1.313 -5.574 -7.270 1.00 98.62 129 ARG A N 1
ATOM 1020 C CA . ARG A 1 129 ? 0.068 -6.077 -7.343 1.00 98.62 129 ARG A CA 1
ATOM 1021 C C . ARG A 1 129 ? 1.005 -5.334 -6.400 1.00 98.62 129 ARG A C 1
ATOM 1023 O O . ARG A 1 129 ? 1.249 -4.143 -6.554 1.00 98.62 129 ARG A O 1
ATOM 1030 N N . TRP A 1 130 ? 1.630 -6.061 -5.485 1.00 98.56 130 TRP A N 1
ATOM 1031 C CA . TRP A 1 130 ? 2.694 -5.526 -4.639 1.00 98.56 130 TRP A CA 1
ATOM 1032 C C . TRP A 1 130 ? 4.052 -5.994 -5.145 1.00 98.56 130 TRP A C 1
ATOM 1034 O O . TRP A 1 130 ? 4.293 -7.187 -5.320 1.00 98.56 130 TRP A O 1
ATOM 1044 N N . ILE A 1 131 ? 4.956 -5.054 -5.408 1.00 98.56 131 ILE A N 1
ATOM 1045 C CA . ILE A 1 131 ? 6.262 -5.327 -6.009 1.00 98.56 131 ILE A CA 1
ATOM 1046 C C . ILE A 1 131 ? 7.344 -5.076 -4.967 1.00 98.56 131 ILE A C 1
ATOM 1048 O O . ILE A 1 131 ? 7.740 -3.936 -4.697 1.00 98.56 131 ILE A O 1
ATOM 1052 N N . TYR A 1 132 ? 7.875 -6.166 -4.424 1.00 98.38 132 TYR A N 1
ATOM 1053 C CA . TYR A 1 132 ? 8.940 -6.125 -3.434 1.00 98.38 132 TYR A CA 1
ATOM 1054 C C . TYR A 1 132 ? 10.312 -6.017 -4.093 1.00 98.38 132 TYR A C 1
ATOM 1056 O O . TYR A 1 132 ? 10.677 -6.792 -4.981 1.00 98.38 132 TYR A O 1
ATOM 1064 N N . LEU A 1 133 ? 11.097 -5.051 -3.623 1.00 98.00 133 LEU A N 1
ATOM 1065 C CA . LEU A 1 133 ? 12.432 -4.730 -4.103 1.00 98.00 133 LEU A CA 1
ATOM 1066 C C . LEU A 1 133 ? 13.470 -5.024 -3.008 1.00 98.00 133 LEU A C 1
ATOM 1068 O O . LEU A 1 133 ? 13.666 -4.197 -2.110 1.00 98.00 133 LEU A O 1
ATOM 1072 N N . PRO A 1 134 ? 14.142 -6.189 -3.057 1.00 97.31 134 PRO A N 1
ATOM 1073 C CA . PRO A 1 134 ? 15.118 -6.573 -2.046 1.00 97.31 134 PRO A CA 1
ATOM 1074 C C . PRO A 1 134 ? 16.374 -5.692 -2.117 1.00 97.31 134 PRO A C 1
ATOM 1076 O O . PRO A 1 134 ? 17.084 -5.677 -3.122 1.00 97.31 134 PRO A O 1
ATOM 1079 N N . THR A 1 135 ? 16.688 -4.989 -1.029 1.00 96.56 135 THR A N 1
ATOM 1080 C CA . THR A 1 135 ? 17.803 -4.024 -0.952 1.00 96.56 135 THR A CA 1
ATOM 1081 C C . THR A 1 135 ? 19.155 -4.667 -0.627 1.00 96.56 135 THR A C 1
ATOM 1083 O O . THR A 1 135 ? 20.199 -4.047 -0.813 1.00 96.56 135 THR A O 1
ATOM 1086 N N . TYR A 1 136 ? 19.159 -5.921 -0.168 1.00 91.81 136 TYR A N 1
ATOM 1087 C CA . TYR A 1 136 ? 20.355 -6.646 0.279 1.00 91.81 136 TYR A CA 1
ATOM 1088 C C . TYR A 1 136 ? 21.101 -7.386 -0.846 1.00 91.81 136 TYR A C 1
ATOM 1090 O O . TYR A 1 136 ? 22.207 -7.892 -0.643 1.00 91.81 136 TYR A O 1
ATOM 1098 N N . LEU A 1 137 ? 20.512 -7.478 -2.042 1.00 88.75 137 LEU A N 1
ATOM 1099 C CA . LEU A 1 137 ? 21.074 -8.230 -3.161 1.00 88.75 137 LEU A CA 1
ATOM 1100 C C . LEU A 1 137 ? 21.973 -7.352 -4.037 1.00 88.75 137 LEU A C 1
ATOM 1102 O O . LEU A 1 137 ? 21.592 -6.266 -4.462 1.00 88.75 137 LEU A O 1
ATOM 1106 N N . LYS A 1 138 ? 23.150 -7.873 -4.414 1.00 90.69 138 LYS A N 1
ATOM 1107 C CA . LYS A 1 138 ? 24.042 -7.212 -5.391 1.00 90.69 138 LYS A CA 1
ATOM 1108 C C . LYS A 1 138 ? 23.397 -7.064 -6.775 1.00 90.69 138 LYS A C 1
ATOM 1110 O O . LYS A 1 138 ? 23.728 -6.141 -7.513 1.00 90.69 138 LYS A O 1
ATOM 1115 N N . ARG A 1 139 ? 22.518 -8.004 -7.129 1.00 93.12 139 ARG A N 1
ATOM 1116 C CA . ARG A 1 139 ? 21.710 -8.022 -8.352 1.00 93.12 139 ARG A CA 1
ATOM 1117 C C . ARG A 1 139 ? 20.257 -8.229 -7.926 1.00 93.12 139 ARG A C 1
ATOM 1119 O O . ARG A 1 139 ? 19.844 -9.381 -7.799 1.00 93.12 139 ARG A O 1
ATOM 1126 N N . PRO A 1 140 ? 19.535 -7.155 -7.575 1.00 92.81 140 PRO A N 1
ATOM 1127 C CA . PRO A 1 140 ? 18.173 -7.288 -7.087 1.00 92.81 140 PRO A CA 1
ATOM 1128 C C . PRO A 1 140 ? 17.283 -7.881 -8.180 1.00 92.81 140 PRO A C 1
ATOM 1130 O O . PRO A 1 140 ? 17.440 -7.569 -9.358 1.00 92.81 140 PRO A O 1
ATOM 1133 N N . LYS A 1 141 ? 16.353 -8.744 -7.778 1.00 97.31 141 LYS A N 1
ATOM 1134 C CA . LYS A 1 141 ? 15.253 -9.222 -8.614 1.00 97.31 141 LYS A CA 1
ATOM 1135 C C . LYS A 1 141 ? 13.968 -8.804 -7.915 1.00 97.31 141 LYS A C 1
ATOM 1137 O O . LYS A 1 141 ? 13.836 -9.051 -6.718 1.00 97.31 141 LYS A O 1
ATOM 1142 N N . ALA A 1 142 ? 13.070 -8.148 -8.639 1.00 98.06 142 ALA A N 1
ATOM 1143 C CA . ALA A 1 142 ? 11.770 -7.793 -8.096 1.00 98.06 142 ALA A CA 1
ATOM 1144 C C . ALA A 1 142 ? 10.946 -9.060 -7.814 1.00 98.06 142 ALA A C 1
ATOM 1146 O O . ALA A 1 142 ? 11.040 -10.049 -8.548 1.00 98.06 142 ALA A O 1
ATOM 1147 N N . HIS A 1 143 ? 10.161 -9.024 -6.743 1.00 98.06 143 HIS A N 1
ATOM 1148 C CA . HIS A 1 143 ? 9.280 -10.107 -6.330 1.00 98.06 143 HIS A CA 1
ATOM 1149 C C . HIS A 1 143 ? 7.831 -9.596 -6.330 1.00 98.06 143 HIS A C 1
ATOM 1151 O O . HIS A 1 143 ? 7.462 -8.868 -5.406 1.00 98.06 143 HIS A O 1
ATOM 1157 N N . PRO A 1 144 ? 7.043 -9.888 -7.384 1.00 98.50 144 PRO A N 1
ATOM 1158 C CA . PRO A 1 144 ? 5.634 -9.528 -7.423 1.00 98.50 144 PRO A CA 1
ATOM 1159 C C . PRO A 1 144 ? 4.806 -10.478 -6.561 1.00 98.50 144 PRO A C 1
ATOM 1161 O O . PRO A 1 144 ? 5.054 -11.685 -6.537 1.00 98.50 144 PRO A O 1
ATOM 1164 N N . VAL A 1 145 ? 3.797 -9.917 -5.911 1.00 98.50 145 VAL A N 1
ATOM 1165 C CA . VAL A 1 145 ? 2.719 -10.635 -5.241 1.00 98.50 145 VAL A CA 1
ATOM 1166 C C . VAL A 1 145 ? 1.427 -10.096 -5.826 1.00 98.50 145 VAL A C 1
ATOM 1168 O O . VAL A 1 145 ? 1.149 -8.901 -5.710 1.00 98.50 145 VAL A O 1
ATOM 1171 N N . ASP A 1 146 ? 0.679 -10.977 -6.476 1.00 98.50 146 ASP A N 1
ATOM 1172 C CA . ASP A 1 146 ? -0.504 -10.615 -7.247 1.00 98.50 146 ASP A CA 1
ATOM 1173 C C . ASP A 1 146 ? -1.760 -11.157 -6.577 1.00 98.50 146 ASP A C 1
ATOM 1175 O O . ASP A 1 146 ? -1.766 -12.266 -6.035 1.00 98.50 146 ASP A O 1
ATOM 1179 N N . TRP A 1 147 ? -2.833 -10.383 -6.676 1.00 98.44 147 TRP A N 1
ATOM 1180 C CA . TRP A 1 147 ? -4.184 -10.799 -6.348 1.00 98.44 147 TRP A CA 1
ATOM 1181 C C . TRP A 1 147 ? -5.154 -10.208 -7.367 1.00 98.44 147 TRP A C 1
ATOM 1183 O O . TRP A 1 147 ? -5.081 -9.018 -7.667 1.00 98.44 147 TRP A O 1
ATOM 1193 N N . VAL A 1 148 ? -6.051 -11.031 -7.901 1.00 98.38 148 VAL A N 1
ATOM 1194 C CA . VAL A 1 148 ? -7.114 -10.599 -8.814 1.00 98.38 148 VAL A CA 1
ATOM 1195 C C . VAL A 1 148 ? -8.438 -11.020 -8.206 1.00 98.38 148 VAL A C 1
ATOM 1197 O O . VAL A 1 148 ? -8.604 -12.180 -7.832 1.00 98.38 148 VAL A O 1
ATOM 1200 N N . GLU A 1 149 ? -9.367 -10.083 -8.097 1.00 97.81 149 GLU A N 1
ATOM 1201 C CA . GLU A 1 149 ? -10.715 -10.341 -7.598 1.00 97.81 149 GLU A CA 1
ATOM 1202 C C . GLU A 1 149 ? -11.719 -9.378 -8.213 1.00 97.81 149 GLU A C 1
ATOM 1204 O O . GLU A 1 149 ? -11.344 -8.320 -8.715 1.00 97.81 149 GLU A O 1
ATOM 1209 N N . LYS A 1 150 ? -13.003 -9.725 -8.130 1.00 98.31 150 LYS A N 1
ATOM 1210 C CA . LYS A 1 150 ? -14.073 -8.823 -8.546 1.00 98.31 150 LYS A CA 1
ATOM 1211 C C . LYS A 1 150 ? -14.105 -7.590 -7.650 1.00 98.31 150 LYS A C 1
ATOM 1213 O O . LYS A 1 150 ? -14.096 -7.733 -6.429 1.00 98.31 150 LYS A O 1
ATOM 1218 N N . ALA A 1 151 ? -14.261 -6.413 -8.249 1.00 98.06 151 ALA A N 1
ATOM 1219 C CA . ALA A 1 151 ? -14.418 -5.155 -7.522 1.00 98.06 151 ALA A CA 1
ATOM 1220 C C . ALA A 1 151 ? -15.550 -5.215 -6.484 1.00 98.06 151 ALA A C 1
ATOM 1222 O O . ALA A 1 151 ? -15.383 -4.709 -5.380 1.00 98.06 151 ALA A O 1
ATOM 1223 N N . SER A 1 152 ? -16.665 -5.888 -6.796 1.00 98.06 152 SER A N 1
ATOM 1224 C CA . SER A 1 152 ? -17.773 -6.075 -5.848 1.00 98.06 152 SER A CA 1
ATOM 1225 C C . SER A 1 152 ? -17.346 -6.824 -4.580 1.00 98.06 152 SER A C 1
ATOM 1227 O O . SER A 1 152 ? -17.714 -6.423 -3.489 1.00 98.06 152 SER A O 1
ATOM 1229 N N . ILE A 1 153 ? -16.494 -7.849 -4.697 1.00 98.12 153 ILE A N 1
ATOM 1230 C CA . ILE A 1 153 ? -15.979 -8.595 -3.536 1.00 98.12 153 ILE A CA 1
ATOM 1231 C C . ILE A 1 153 ? -15.042 -7.711 -2.704 1.00 98.12 153 ILE A C 1
ATOM 1233 O O . ILE A 1 153 ? -15.035 -7.791 -1.475 1.00 98.12 153 ILE A O 1
ATOM 1237 N N . THR A 1 154 ? -14.228 -6.870 -3.351 1.00 97.88 154 THR A N 1
ATOM 1238 C CA . THR A 1 154 ? -13.399 -5.896 -2.628 1.00 97.88 154 THR A CA 1
ATOM 1239 C C . THR A 1 154 ? -14.262 -4.888 -1.871 1.00 97.88 154 THR A C 1
ATOM 1241 O O . THR A 1 154 ? -13.939 -4.578 -0.725 1.00 97.88 154 THR A O 1
ATOM 1244 N N . HIS A 1 155 ? -15.356 -4.426 -2.479 1.00 97.69 155 HIS A N 1
ATOM 1245 C CA . HIS A 1 155 ? -16.320 -3.529 -1.847 1.00 97.69 155 HIS A CA 1
ATOM 1246 C C . HIS A 1 155 ? -17.006 -4.187 -0.641 1.00 97.69 155 HIS A C 1
ATOM 1248 O O . HIS A 1 155 ? -16.993 -3.609 0.441 1.00 97.69 155 HIS A O 1
ATOM 1254 N N . ASP A 1 156 ? -17.484 -5.430 -0.764 1.00 97.44 156 ASP A N 1
ATOM 1255 C CA . ASP A 1 156 ? -18.071 -6.176 0.362 1.00 97.44 156 ASP A CA 1
ATOM 1256 C C . ASP A 1 156 ? -17.088 -6.248 1.545 1.00 97.44 156 ASP A C 1
ATOM 1258 O O . ASP A 1 156 ? -17.427 -5.948 2.686 1.00 97.44 156 ASP A O 1
ATOM 1262 N N . ARG A 1 157 ? -15.808 -6.544 1.274 1.00 97.44 157 ARG A N 1
ATOM 1263 C CA . ARG A 1 157 ? -14.749 -6.557 2.303 1.00 97.44 157 ARG A CA 1
ATOM 1264 C C . ARG A 1 157 ? -14.480 -5.181 2.903 1.00 97.44 157 ARG A C 1
ATOM 1266 O O . ARG A 1 157 ? -14.122 -5.087 4.079 1.00 97.44 157 ARG A O 1
ATOM 1273 N N . TYR A 1 158 ? -14.589 -4.126 2.102 1.00 97.44 158 TYR A N 1
ATOM 1274 C CA . TYR A 1 158 ? -14.495 -2.765 2.605 1.00 97.44 158 TYR A CA 1
ATOM 1275 C C . TYR A 1 158 ? -15.618 -2.497 3.608 1.00 97.44 158 TYR A C 1
ATOM 1277 O O . TYR A 1 158 ? -15.321 -2.113 4.738 1.00 97.44 158 TYR A O 1
ATOM 1285 N N . VAL A 1 159 ? -16.867 -2.769 3.228 1.00 96.62 159 VAL A N 1
ATOM 1286 C CA . VAL A 1 159 ? -18.057 -2.554 4.063 1.00 96.62 159 VAL A CA 1
ATOM 1287 C C . VAL A 1 159 ? -18.021 -3.409 5.331 1.00 96.62 159 VAL A C 1
ATOM 1289 O O . VAL A 1 159 ? -18.242 -2.888 6.421 1.00 96.62 159 VAL A O 1
ATOM 1292 N N . ASP A 1 160 ? -17.684 -4.692 5.214 1.00 96.19 160 ASP A N 1
ATOM 1293 C CA . ASP A 1 160 ? -17.775 -5.644 6.326 1.00 96.19 160 ASP A CA 1
ATOM 1294 C C . ASP A 1 160 ? -16.613 -5.537 7.321 1.00 96.19 160 ASP A C 1
ATOM 1296 O O . ASP A 1 160 ? -16.768 -5.864 8.499 1.00 96.19 160 ASP A O 1
ATOM 1300 N N . VAL A 1 161 ? -15.426 -5.126 6.859 1.00 94.75 161 VAL A N 1
ATOM 1301 C CA . VAL A 1 161 ? -14.198 -5.206 7.667 1.00 94.75 161 VAL A CA 1
ATOM 1302 C C . VAL A 1 161 ? -13.529 -3.850 7.836 1.00 94.75 161 VAL A C 1
ATOM 1304 O O . VAL A 1 161 ? -13.223 -3.450 8.957 1.00 94.75 161 VAL A O 1
ATOM 1307 N N . VAL A 1 162 ? -13.271 -3.132 6.744 1.00 96.00 162 VAL A N 1
ATOM 1308 C CA . VAL A 1 162 ? -12.460 -1.904 6.793 1.00 96.00 162 VAL A CA 1
ATOM 1309 C C . VAL A 1 162 ? -13.248 -0.739 7.371 1.00 96.00 162 VAL A C 1
ATOM 1311 O O . VAL A 1 162 ? -12.747 -0.017 8.233 1.00 96.00 162 VAL A O 1
ATOM 1314 N N . HIS A 1 163 ? -14.472 -0.550 6.893 1.00 95.25 163 HIS A N 1
ATOM 1315 C CA . HIS A 1 163 ? -15.299 0.594 7.223 1.00 95.25 163 HIS A CA 1
ATOM 1316 C C . HIS A 1 163 ? -15.674 0.658 8.717 1.00 95.25 163 HIS A C 1
ATOM 1318 O O . HIS A 1 163 ? -15.477 1.722 9.309 1.00 95.25 163 HIS A O 1
ATOM 1324 N N . PRO A 1 164 ? -16.086 -0.440 9.389 1.00 94.75 164 PRO A N 1
ATOM 1325 C CA . PRO A 1 164 ? -16.395 -0.412 10.819 1.00 94.75 164 PRO A CA 1
ATOM 1326 C C . PRO A 1 164 ? -15.181 -0.031 11.673 1.00 94.75 164 PRO A C 1
ATOM 1328 O O . PRO A 1 164 ? -15.301 0.787 12.582 1.00 94.75 164 PRO A O 1
ATOM 1331 N N . ILE A 1 165 ? -13.996 -0.557 11.335 1.00 94.19 165 ILE A N 1
ATOM 1332 C CA . ILE A 1 165 ? -12.738 -0.201 12.011 1.00 94.19 165 ILE A CA 1
ATOM 1333 C C . ILE A 1 165 ? -12.429 1.282 11.792 1.00 94.19 165 ILE A C 1
ATOM 1335 O O . ILE A 1 165 ? -12.025 1.983 12.715 1.00 94.19 165 ILE A O 1
ATOM 1339 N N . ALA A 1 166 ? -12.622 1.782 10.574 1.00 93.75 166 ALA A N 1
ATOM 1340 C CA . ALA A 1 166 ? -12.338 3.173 10.258 1.00 93.75 166 ALA A CA 1
ATOM 1341 C C . ALA A 1 166 ? -13.300 4.144 10.967 1.00 93.75 166 ALA A C 1
ATOM 1343 O O . ALA A 1 166 ? -12.860 5.182 11.457 1.00 93.75 166 ALA A O 1
ATOM 1344 N N . LEU A 1 167 ? -14.583 3.787 11.093 1.00 93.19 167 LEU A N 1
ATOM 1345 C CA . LEU A 1 167 ? -15.545 4.524 11.914 1.00 93.19 167 LEU A CA 1
ATOM 1346 C C . LEU A 1 167 ? -15.162 4.507 13.394 1.00 93.19 167 LEU A C 1
ATOM 1348 O O . LEU A 1 167 ? -15.270 5.535 14.059 1.00 93.19 167 LEU A O 1
ATOM 1352 N N . GLU A 1 168 ? -14.716 3.368 13.923 1.00 91.25 168 GLU A N 1
ATOM 1353 C CA . GLU A 1 168 ? -14.224 3.289 15.300 1.00 91.25 168 GLU A CA 1
ATOM 1354 C C . GLU A 1 168 ? -13.028 4.228 15.504 1.00 91.25 168 GLU A C 1
ATOM 1356 O O . GLU A 1 168 ? -13.011 4.990 16.466 1.00 91.25 168 GLU A O 1
ATOM 1361 N N . VAL A 1 169 ? -12.079 4.248 14.562 1.00 88.50 169 VAL A N 1
ATOM 1362 C CA . VAL A 1 169 ? -10.912 5.142 14.599 1.00 88.50 169 VAL A CA 1
ATOM 1363 C C . VAL A 1 169 ? -11.308 6.619 14.512 1.00 88.50 169 VAL A C 1
ATOM 1365 O O . VAL A 1 169 ? -10.757 7.426 15.256 1.00 88.50 169 VAL A O 1
ATOM 1368 N N . GLU A 1 170 ? -12.255 6.995 13.647 1.00 87.56 170 GLU A N 1
ATOM 1369 C CA . GLU A 1 170 ? -12.705 8.393 13.522 1.00 87.56 170 GLU A CA 1
ATOM 1370 C C . GLU A 1 170 ? -13.443 8.874 14.782 1.00 87.56 170 GLU A C 1
ATOM 1372 O O . GLU A 1 170 ? -13.314 10.034 15.175 1.00 87.56 170 GLU A O 1
ATOM 1377 N N . ASN A 1 171 ? -14.186 7.974 15.434 1.00 87.50 171 ASN A N 1
ATOM 1378 C CA . ASN A 1 171 ? -14.926 8.261 16.663 1.00 87.50 171 ASN A CA 1
ATOM 1379 C C . ASN A 1 171 ? -14.085 8.106 17.937 1.00 87.50 171 ASN A C 1
ATOM 1381 O O . ASN A 1 171 ? -14.521 8.525 19.014 1.00 87.50 171 ASN A O 1
ATOM 1385 N N . ALA A 1 172 ? -12.905 7.494 17.847 1.00 85.44 172 ALA A N 1
ATOM 1386 C CA . ALA A 1 172 ? -12.019 7.343 18.983 1.00 85.44 172 ALA A CA 1
ATOM 1387 C C . ALA A 1 172 ? -11.497 8.706 19.456 1.00 85.44 172 ALA A C 1
ATOM 1389 O O . ALA A 1 172 ? -11.340 9.652 18.677 1.00 85.44 172 ALA A O 1
ATOM 1390 N N . SER A 1 173 ? -11.192 8.807 20.755 1.00 77.62 173 SER A N 1
ATOM 1391 C CA . SER A 1 173 ? -10.546 10.011 21.278 1.00 77.62 173 SER A CA 1
ATOM 1392 C C . SER A 1 173 ? -9.249 10.273 20.517 1.00 77.62 173 SER A C 1
ATOM 1394 O O . SER A 1 173 ? -8.478 9.356 20.236 1.00 77.62 173 SER A O 1
ATOM 1396 N N . ARG A 1 174 ? -8.997 11.534 20.175 1.00 78.31 174 ARG A N 1
ATOM 1397 C CA . ARG A 1 174 ? -7.749 11.932 19.512 1.00 78.31 174 ARG A CA 1
ATOM 1398 C C . ARG A 1 174 ? -6.609 12.137 20.506 1.00 78.31 174 ARG A C 1
ATOM 1400 O O . ARG A 1 174 ? -5.465 12.265 20.077 1.00 78.31 174 ARG A O 1
ATOM 1407 N N . GLU A 1 175 ? -6.914 12.155 21.802 1.00 82.00 175 GLU A N 1
ATOM 1408 C CA . GLU A 1 175 ? -5.921 12.318 22.857 1.00 82.00 175 GLU A CA 1
ATOM 1409 C C . GLU A 1 175 ? -5.187 10.985 23.084 1.00 82.00 175 GLU A C 1
ATOM 1411 O O . GLU A 1 175 ? -5.819 9.981 23.432 1.00 82.00 175 GLU A O 1
ATOM 1416 N N . PRO A 1 176 ? -3.857 10.926 22.886 1.00 79.69 176 PRO A N 1
ATOM 1417 C CA . PRO A 1 176 ? -3.080 9.694 23.043 1.00 79.69 176 PRO A CA 1
ATOM 1418 C C . PRO A 1 176 ? -3.218 9.039 24.424 1.00 79.69 176 PRO A C 1
ATOM 1420 O O . PRO A 1 176 ? -3.017 7.833 24.563 1.00 79.69 176 PRO A O 1
ATOM 1423 N N . GLU A 1 177 ? -3.521 9.829 25.454 1.00 83.62 177 GLU A N 1
ATOM 1424 C CA . GLU A 1 177 ? -3.706 9.397 26.838 1.00 83.62 177 GLU A CA 1
ATOM 1425 C C . GLU A 1 177 ? -4.943 8.519 27.041 1.00 83.62 177 GLU A C 1
ATOM 1427 O O . GLU A 1 177 ? -4.954 7.714 27.976 1.00 83.62 177 GLU A O 1
ATOM 1432 N N . ASP A 1 178 ? -5.940 8.639 26.165 1.00 84.69 178 ASP A N 1
ATOM 1433 C CA . ASP A 1 178 ? -7.192 7.883 26.243 1.00 84.69 178 ASP A CA 1
ATOM 1434 C C . ASP A 1 178 ? -7.066 6.470 25.647 1.00 84.69 178 ASP A C 1
ATOM 1436 O O . ASP A 1 178 ? -7.981 5.654 25.765 1.00 84.69 178 ASP A O 1
ATOM 1440 N N . HIS A 1 179 ? -5.917 6.149 25.041 1.00 81.88 179 HIS A N 1
ATOM 1441 C CA . HIS A 1 179 ? -5.657 4.858 24.408 1.00 81.88 179 HIS A CA 1
ATOM 1442 C C . HIS A 1 179 ? -4.778 3.935 25.267 1.00 81.88 179 HIS A C 1
ATOM 1444 O O . HIS A 1 179 ? -3.836 4.387 25.932 1.00 81.88 179 HIS A O 1
ATOM 1450 N N . PRO A 1 180 ? -5.007 2.606 25.227 1.00 84.44 180 PRO A N 1
ATOM 1451 C CA . PRO A 1 180 ? -4.103 1.641 25.840 1.00 84.44 180 PRO A CA 1
ATOM 1452 C C . PRO A 1 180 ? -2.673 1.773 25.302 1.00 84.44 180 PRO A C 1
ATOM 1454 O O . PRO A 1 180 ? -2.428 1.893 24.102 1.00 84.44 180 PRO A O 1
ATOM 1457 N N . ARG A 1 181 ? -1.683 1.708 26.198 1.00 85.94 181 ARG A N 1
ATOM 1458 C CA . ARG A 1 181 ? -0.270 1.805 25.806 1.00 85.94 181 ARG A CA 1
ATOM 1459 C C . ARG A 1 181 ? 0.233 0.479 25.237 1.00 85.94 181 ARG A C 1
ATOM 1461 O O . ARG A 1 181 ? 0.388 -0.491 25.977 1.00 85.94 181 ARG A O 1
ATOM 1468 N N . HIS A 1 182 ? 0.626 0.482 23.968 1.00 85.50 182 HIS A N 1
ATOM 1469 C CA . HIS A 1 182 ? 1.290 -0.643 23.299 1.00 85.50 182 HIS A CA 1
ATOM 1470 C C . HIS A 1 182 ? 2.799 -0.399 23.182 1.00 85.50 182 HIS A C 1
ATOM 1472 O O . HIS A 1 182 ? 3.329 -0.063 22.126 1.00 85.50 182 HIS A O 1
ATOM 1478 N N . LEU A 1 183 ? 3.503 -0.514 24.312 1.00 85.94 183 LEU A N 1
ATOM 1479 C CA . LEU A 1 183 ? 4.919 -0.133 24.403 1.00 85.94 183 LEU A CA 1
ATOM 1480 C C . LEU A 1 183 ? 5.853 -0.994 23.542 1.00 85.94 183 LEU A C 1
ATOM 1482 O O . LEU A 1 183 ? 6.925 -0.534 23.161 1.00 85.94 183 LEU A O 1
ATOM 1486 N N . ASP A 1 184 ? 5.465 -2.233 23.241 1.00 81.00 184 ASP A N 1
ATOM 1487 C CA . ASP A 1 184 ? 6.213 -3.131 22.359 1.00 81.00 184 ASP A CA 1
ATOM 1488 C C . ASP A 1 184 ? 6.045 -2.796 20.871 1.00 81.00 184 ASP A C 1
ATOM 1490 O O . ASP A 1 184 ? 6.893 -3.184 20.069 1.00 81.00 184 ASP A O 1
ATOM 1494 N N . ALA A 1 185 ? 5.021 -2.017 20.515 1.00 82.12 185 ALA A N 1
ATOM 1495 C CA . ALA A 1 185 ? 4.824 -1.488 19.168 1.00 82.12 185 ALA A CA 1
ATOM 1496 C C . ALA A 1 185 ? 5.565 -0.156 18.932 1.00 82.12 185 ALA A C 1
ATOM 1498 O O . ALA A 1 185 ? 5.639 0.324 17.802 1.00 82.12 185 ALA A O 1
ATOM 1499 N N . CYS A 1 186 ? 6.142 0.468 19.971 1.00 82.06 186 CYS A N 1
ATOM 1500 C CA . CYS A 1 186 ? 6.727 1.811 19.863 1.00 82.06 186 CYS A CA 1
ATOM 1501 C C . CYS A 1 186 ? 7.902 1.922 18.883 1.00 82.06 186 CYS A C 1
ATOM 1503 O O . CYS A 1 186 ? 8.173 3.024 18.412 1.00 82.06 186 CYS A O 1
ATOM 1505 N N . ASP A 1 187 ? 8.609 0.825 18.613 1.00 77.44 187 ASP A N 1
ATOM 1506 C CA . ASP A 1 187 ? 9.730 0.773 17.668 1.00 77.44 187 ASP A CA 1
ATOM 1507 C C . ASP A 1 187 ? 9.346 0.072 16.345 1.00 77.44 187 ASP A C 1
ATOM 1509 O O . ASP A 1 187 ? 10.174 -0.071 15.441 1.00 77.44 187 ASP A O 1
ATOM 1513 N N . GLU A 1 188 ? 8.080 -0.326 16.190 1.00 75.81 188 GLU A N 1
ATOM 1514 C CA . GLU A 1 188 ? 7.566 -0.897 14.947 1.00 75.81 188 GLU A CA 1
ATOM 1515 C C . GLU A 1 188 ? 7.324 0.192 13.893 1.00 75.81 188 GLU A C 1
ATOM 1517 O O . GLU A 1 188 ? 7.182 1.376 14.200 1.00 75.81 188 GLU A O 1
ATOM 15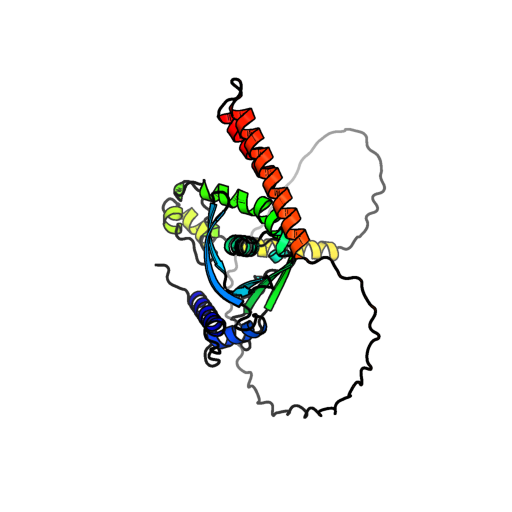22 N N . PHE A 1 189 ? 7.348 -0.203 12.616 1.00 71.75 189 PHE A N 1
ATOM 1523 C CA . PHE A 1 189 ? 7.031 0.659 11.465 1.00 71.75 189 PHE A CA 1
ATOM 1524 C C . PHE A 1 189 ? 7.784 2.009 11.409 1.00 71.75 189 PHE A C 1
ATOM 1526 O O . PHE A 1 189 ? 7.297 2.985 10.845 1.00 71.75 189 PHE A O 1
ATOM 1533 N N . GLY A 1 190 ? 9.005 2.073 11.954 1.00 69.31 190 GLY A N 1
ATOM 1534 C CA . GLY A 1 190 ? 9.822 3.295 11.957 1.00 69.31 190 GLY A CA 1
ATOM 1535 C C . GLY A 1 190 ? 9.602 4.210 13.167 1.00 69.31 190 GLY A C 1
ATOM 1536 O O . GLY A 1 190 ? 10.122 5.328 13.176 1.00 69.31 190 GLY A O 1
ATOM 1537 N N . GLY A 1 191 ? 8.883 3.730 14.184 1.00 78.06 191 GLY A N 1
ATOM 1538 C CA . GLY A 1 191 ? 8.741 4.363 15.490 1.00 78.06 191 GLY A CA 1
ATOM 1539 C C . GLY A 1 191 ? 7.395 5.062 15.715 1.00 78.06 191 GLY A C 1
ATOM 1540 O O . GLY A 1 191 ? 6.753 5.547 14.781 1.00 78.06 191 GLY A O 1
ATOM 1541 N N . CYS A 1 192 ? 6.999 5.159 16.984 1.00 82.25 192 CYS A N 1
ATOM 1542 C CA . CYS A 1 192 ? 5.789 5.840 17.445 1.00 82.25 192 CYS A CA 1
ATOM 1543 C C . CYS A 1 192 ? 6.085 7.287 17.874 1.00 82.25 192 CYS A C 1
ATOM 1545 O O . CYS A 1 192 ? 6.979 7.539 18.683 1.00 82.25 192 CYS A O 1
ATOM 1547 N N . GLU A 1 193 ? 5.321 8.252 17.360 1.00 84.56 193 GLU A N 1
ATOM 1548 C CA . GLU A 1 193 ? 5.469 9.673 17.721 1.00 84.56 193 GLU A CA 1
ATOM 1549 C C . GLU A 1 193 ? 4.971 10.004 19.122 1.00 84.56 193 GLU A C 1
ATOM 1551 O O . GLU A 1 193 ? 5.508 10.896 19.773 1.00 84.56 193 GLU A O 1
ATOM 1556 N N . PHE A 1 194 ? 4.028 9.219 19.632 1.00 87.06 194 PHE A N 1
ATOM 1557 C CA . PHE A 1 194 ? 3.529 9.349 20.994 1.00 87.06 194 PHE A CA 1
ATOM 1558 C C . PHE A 1 194 ? 4.433 8.654 22.017 1.00 87.06 194 PHE A C 1
ATOM 1560 O O . PHE A 1 194 ? 4.094 8.605 23.196 1.00 87.06 194 PHE A O 1
ATOM 1567 N N . ARG A 1 195 ? 5.608 8.136 21.613 1.00 87.19 195 ARG A N 1
ATOM 1568 C CA . ARG A 1 195 ? 6.539 7.434 22.512 1.00 87.19 195 ARG A CA 1
ATOM 1569 C C . ARG A 1 195 ? 6.864 8.257 23.753 1.00 87.19 195 ARG A C 1
ATOM 1571 O O . ARG A 1 195 ? 6.854 7.708 24.848 1.00 87.19 195 ARG A O 1
ATOM 1578 N N . GLU A 1 196 ? 7.146 9.551 23.610 1.00 87.81 196 GLU A N 1
ATOM 1579 C CA . GLU A 1 196 ? 7.474 10.408 24.757 1.00 87.81 196 GLU A CA 1
ATOM 1580 C C . GLU A 1 196 ? 6.300 10.519 25.737 1.00 87.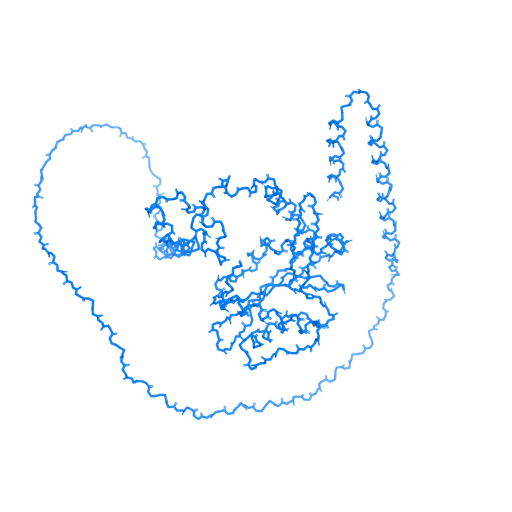81 196 GLU A C 1
ATOM 1582 O O . GLU A 1 196 ? 6.501 10.378 26.944 1.00 87.81 196 GLU A O 1
ATOM 1587 N N . ILE A 1 197 ? 5.077 10.655 25.220 1.00 88.25 197 ILE A N 1
ATOM 1588 C CA . ILE A 1 197 ? 3.841 10.708 26.009 1.00 88.25 197 ILE A CA 1
ATOM 1589 C C . ILE A 1 197 ? 3.604 9.363 26.704 1.00 88.25 197 ILE A C 1
ATOM 1591 O O . ILE A 1 197 ? 3.520 9.312 27.933 1.00 88.25 197 ILE A O 1
ATOM 1595 N N . CYS A 1 198 ? 3.619 8.251 25.962 1.00 84.94 198 CYS A N 1
ATOM 1596 C CA . CYS A 1 198 ? 3.439 6.906 26.512 1.00 84.94 198 CYS A CA 1
ATOM 1597 C C . CYS A 1 198 ? 4.511 6.545 27.557 1.00 84.94 198 CYS A C 1
ATOM 1599 O O . CYS A 1 198 ? 4.222 5.814 28.509 1.00 84.94 198 CYS A O 1
ATOM 1601 N N . HIS A 1 199 ? 5.742 7.051 27.397 1.00 87.19 199 HIS A N 1
ATOM 1602 C CA . HIS A 1 199 ? 6.866 6.785 28.297 1.00 87.19 199 HIS A CA 1
ATOM 1603 C C . HIS A 1 199 ? 6.979 7.773 29.465 1.00 87.19 199 HIS A C 1
ATOM 1605 O O . HIS A 1 199 ? 7.676 7.457 30.434 1.00 87.19 199 HIS A O 1
ATOM 1611 N N . SER A 1 200 ? 6.332 8.940 29.413 1.00 88.12 200 SER A N 1
ATOM 1612 C CA . SER A 1 200 ? 6.453 10.000 30.429 1.00 88.12 200 SER A CA 1
ATOM 1613 C C . SER A 1 200 ? 6.175 9.478 31.845 1.00 88.12 200 SER A C 1
ATOM 1615 O O . SER A 1 200 ? 6.979 9.689 32.754 1.00 88.12 200 SER A O 1
ATOM 1617 N N . ASN A 1 201 ? 5.130 8.660 31.980 1.00 83.81 201 ASN A N 1
ATOM 1618 C CA . ASN A 1 201 ? 4.627 8.125 33.246 1.00 83.81 201 ASN A CA 1
ATOM 1619 C C . ASN A 1 201 ? 5.062 6.681 33.546 1.00 83.81 201 ASN A C 1
ATOM 1621 O O . ASN A 1 201 ? 4.499 6.042 34.429 1.00 83.81 201 ASN A O 1
ATOM 1625 N N . LEU A 1 202 ? 6.025 6.128 32.803 1.00 87.50 202 LEU A N 1
ATOM 1626 C CA . LEU A 1 202 ? 6.552 4.792 33.092 1.00 87.50 202 LEU A CA 1
ATOM 1627 C C . LEU A 1 202 ? 7.632 4.857 34.168 1.00 87.50 202 LEU A C 1
ATOM 1629 O O . LEU A 1 202 ? 8.564 5.670 34.090 1.00 87.50 202 LEU A O 1
ATOM 1633 N N . SER A 1 203 ? 7.573 3.930 35.121 1.00 89.25 203 SER A N 1
ATOM 1634 C CA . SER A 1 203 ? 8.682 3.694 36.040 1.00 89.25 203 SER A CA 1
ATOM 1635 C C . SER A 1 203 ? 9.948 3.304 35.266 1.00 89.25 203 SER A C 1
ATOM 1637 O O . SER A 1 203 ? 9.898 2.751 34.164 1.00 89.25 203 SER A O 1
ATOM 1639 N N . THR A 1 204 ? 11.127 3.526 35.851 1.00 88.00 204 THR A N 1
ATOM 1640 C CA . THR A 1 204 ? 12.408 3.124 35.238 1.00 88.00 204 THR A CA 1
ATOM 1641 C C . THR A 1 204 ? 12.442 1.630 34.888 1.00 88.00 204 THR A C 1
ATOM 1643 O O . THR A 1 204 ? 13.049 1.237 33.890 1.00 88.00 204 THR A O 1
ATOM 1646 N N . LYS A 1 205 ? 11.763 0.790 35.684 1.00 89.06 205 LYS A N 1
ATOM 1647 C CA . LYS A 1 205 ? 11.642 -0.653 35.441 1.00 89.06 205 LYS A CA 1
ATOM 1648 C C . LYS A 1 205 ? 10.800 -0.946 34.197 1.00 89.06 205 LYS A C 1
ATOM 1650 O O . LYS A 1 205 ? 11.215 -1.758 33.374 1.00 89.06 205 LYS A O 1
ATOM 1655 N N . GLU A 1 206 ? 9.667 -0.270 34.028 1.00 85.94 206 GLU A N 1
ATOM 1656 C CA . GLU A 1 206 ? 8.804 -0.415 32.848 1.00 85.94 206 GLU A CA 1
ATOM 1657 C C . GLU A 1 206 ? 9.471 0.126 31.586 1.00 85.94 206 GLU A C 1
ATOM 1659 O O . GLU A 1 206 ? 9.440 -0.545 30.559 1.00 85.94 206 GLU A O 1
ATOM 1664 N N . LYS A 1 207 ? 10.174 1.264 31.678 1.00 82.38 207 LYS A N 1
ATOM 1665 C CA . LYS A 1 207 ? 10.978 1.804 30.568 1.00 82.38 207 LYS A CA 1
ATOM 1666 C C . LYS A 1 207 ? 12.008 0.789 30.083 1.00 82.38 207 LYS A C 1
ATOM 1668 O O . LYS A 1 207 ? 12.104 0.540 28.887 1.00 82.38 207 LYS A O 1
ATOM 1673 N N . ARG A 1 208 ? 12.753 0.161 31.003 1.00 83.31 208 ARG A N 1
ATOM 1674 C CA . ARG 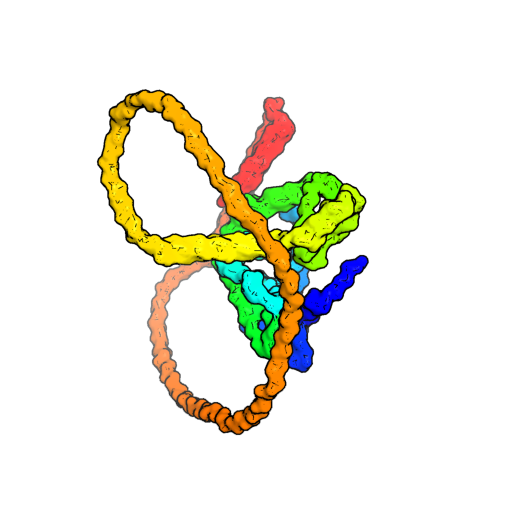A 1 208 ? 13.711 -0.900 30.647 1.00 83.31 208 ARG A CA 1
ATOM 1675 C C . ARG A 1 208 ? 13.006 -2.108 30.038 1.00 83.31 208 ARG A C 1
ATOM 1677 O O . ARG A 1 208 ? 13.455 -2.598 29.011 1.00 83.31 208 ARG A O 1
ATOM 1684 N N . ARG A 1 209 ? 11.899 -2.571 30.628 1.00 82.50 209 ARG A N 1
ATOM 1685 C CA . ARG A 1 209 ? 11.141 -3.706 30.083 1.00 82.50 209 ARG A CA 1
ATOM 1686 C C . ARG A 1 209 ? 10.630 -3.426 28.670 1.00 82.50 209 ARG A C 1
ATOM 1688 O O . ARG A 1 209 ? 10.690 -4.333 27.860 1.00 82.50 209 ARG A O 1
ATOM 1695 N N . ALA A 1 210 ? 10.178 -2.209 28.376 1.00 78.12 210 ALA A N 1
ATOM 1696 C CA . ALA A 1 210 ? 9.738 -1.818 27.039 1.00 78.12 210 ALA A CA 1
ATOM 1697 C C . ALA A 1 210 ? 10.897 -1.805 26.028 1.00 78.12 210 ALA A C 1
ATOM 1699 O O . ALA A 1 210 ? 10.747 -2.327 24.935 1.00 78.12 210 ALA A O 1
ATOM 1700 N N . ILE A 1 211 ? 12.070 -1.285 26.412 1.00 77.06 211 ILE A N 1
ATOM 1701 C CA . ILE A 1 211 ? 13.261 -1.231 25.539 1.00 77.06 211 ILE A CA 1
ATOM 1702 C C . ILE A 1 211 ? 13.815 -2.630 25.223 1.00 77.06 211 ILE A C 1
ATOM 1704 O O . ILE A 1 211 ? 14.344 -2.851 24.140 1.00 77.06 211 ILE A O 1
ATOM 1708 N N . PHE A 1 212 ? 13.734 -3.562 26.176 1.00 77.81 212 PHE A N 1
ATOM 1709 C CA . PHE A 1 212 ? 14.269 -4.922 26.030 1.00 77.81 212 PHE A CA 1
ATOM 1710 C C . PHE A 1 212 ? 13.200 -5.976 25.727 1.00 77.81 212 PHE A C 1
ATOM 1712 O O . PHE A 1 212 ? 13.525 -7.162 25.645 1.00 77.81 212 PHE A O 1
ATOM 1719 N N . ALA A 1 213 ? 11.930 -5.586 25.611 1.00 75.31 213 ALA A N 1
ATOM 1720 C CA . ALA A 1 213 ? 10.889 -6.507 25.191 1.00 75.31 213 ALA A CA 1
ATOM 1721 C C . ALA A 1 213 ? 11.169 -6.905 23.737 1.00 75.31 213 ALA A C 1
ATOM 1723 O O . ALA A 1 213 ? 11.409 -6.017 22.918 1.00 75.31 213 ALA A O 1
ATOM 1724 N N . PRO A 1 214 ? 11.135 -8.207 23.400 1.00 66.81 214 PRO A N 1
ATOM 1725 C CA . PRO A 1 214 ? 11.146 -8.604 22.003 1.00 66.81 214 PRO A CA 1
ATOM 1726 C C . PRO A 1 214 ? 9.965 -7.924 21.312 1.00 66.81 214 PRO A C 1
ATOM 1728 O O . PRO A 1 214 ? 8.859 -7.891 21.868 1.00 66.81 214 PRO A O 1
ATOM 1731 N N . SER A 1 215 ? 10.213 -7.368 20.130 1.00 68.31 215 SER A N 1
ATOM 1732 C CA . SER A 1 215 ? 9.173 -6.751 19.303 1.00 68.31 215 SER A CA 1
ATOM 1733 C C . SER A 1 215 ? 8.015 -7.732 19.098 1.00 68.31 215 SER A C 1
ATOM 1735 O O . SER A 1 215 ? 8.213 -8.953 19.122 1.00 68.31 215 SER A O 1
ATOM 1737 N N . HIS A 1 216 ? 6.790 -7.237 18.902 1.00 66.19 216 HIS A N 1
ATOM 1738 C CA . HIS A 1 216 ? 5.636 -8.118 18.681 1.00 66.19 216 HIS A CA 1
ATOM 1739 C C . HIS A 1 216 ? 5.890 -9.062 17.494 1.00 66.19 216 HIS A C 1
ATOM 1741 O O . HIS A 1 216 ? 5.611 -10.261 17.547 1.00 66.19 216 HIS A O 1
ATOM 1747 N N . LYS A 1 217 ? 6.585 -8.554 16.481 1.00 60.81 217 LYS A N 1
ATOM 1748 C CA . LYS A 1 217 ? 7.098 -9.330 15.355 1.00 60.81 217 LYS A CA 1
ATOM 1749 C C . LYS A 1 217 ? 8.058 -10.466 15.736 1.00 60.81 217 LYS A C 1
ATOM 1751 O O . LYS A 1 217 ? 7.890 -11.583 15.251 1.00 60.81 217 LYS A O 1
ATOM 1756 N N . GLU A 1 218 ? 9.035 -10.229 16.611 1.00 69.62 218 GLU A N 1
ATOM 1757 C CA . GLU A 1 218 ? 9.909 -11.297 17.124 1.00 69.62 218 GLU A CA 1
ATOM 1758 C C . GLU A 1 218 ? 9.111 -12.350 17.894 1.00 69.62 218 GLU A C 1
ATOM 1760 O O . GLU A 1 218 ? 9.392 -13.539 17.756 1.00 69.62 218 GLU A O 1
ATOM 1765 N N . LYS A 1 219 ? 8.073 -11.946 18.639 1.00 72.94 219 LYS A N 1
ATOM 1766 C CA . LYS A 1 219 ? 7.175 -12.895 19.315 1.00 72.94 219 LYS A CA 1
ATOM 1767 C C . LYS A 1 219 ? 6.439 -13.782 18.307 1.00 72.94 219 LYS A C 1
ATOM 1769 O O . LYS A 1 219 ? 6.398 -14.992 18.514 1.00 72.94 219 LYS A O 1
ATOM 1774 N N . ILE A 1 220 ? 5.917 -13.221 17.210 1.00 69.62 220 ILE A N 1
ATOM 1775 C CA . ILE A 1 220 ? 5.246 -13.993 16.146 1.00 69.62 220 ILE A CA 1
ATOM 1776 C C . ILE A 1 220 ? 6.221 -14.971 15.482 1.00 69.62 220 ILE A C 1
ATOM 1778 O O . ILE A 1 220 ? 5.894 -16.145 15.331 1.00 69.62 220 ILE A O 1
ATOM 1782 N N . VAL A 1 221 ? 7.429 -14.522 15.124 1.00 69.62 221 VAL A N 1
ATOM 1783 C CA . VAL A 1 221 ? 8.451 -15.387 14.504 1.00 69.62 221 VAL A CA 1
ATOM 1784 C C . VAL A 1 221 ? 8.891 -16.500 15.460 1.00 69.62 221 VAL A C 1
ATOM 1786 O O . VAL A 1 221 ? 9.039 -17.651 15.053 1.00 69.62 221 VAL A O 1
ATOM 1789 N N . MET A 1 222 ? 9.063 -16.196 16.749 1.00 71.19 222 MET A N 1
ATOM 1790 C CA . MET A 1 222 ? 9.369 -17.213 17.758 1.00 71.19 222 MET A CA 1
ATOM 1791 C C . MET A 1 222 ? 8.213 -18.202 17.939 1.00 71.19 222 MET A C 1
ATOM 1793 O O . MET A 1 222 ? 8.458 -19.403 18.067 1.00 71.19 222 MET A O 1
ATOM 1797 N N . ALA A 1 223 ? 6.965 -17.728 17.919 1.00 73.06 223 ALA A N 1
ATOM 1798 C CA . ALA A 1 223 ? 5.783 -18.574 18.033 1.00 73.06 223 ALA A CA 1
ATOM 1799 C C . ALA A 1 223 ? 5.619 -19.493 16.813 1.00 73.06 223 ALA A C 1
ATOM 1801 O O . ALA A 1 223 ? 5.395 -20.690 16.987 1.00 73.06 223 ALA A O 1
ATOM 1802 N N . SER A 1 224 ? 5.795 -18.985 15.589 1.00 74.38 224 SER A N 1
ATOM 1803 C CA . SER A 1 224 ? 5.707 -19.800 14.372 1.00 74.38 224 SER A CA 1
ATOM 1804 C C . SER A 1 224 ? 6.827 -20.841 14.306 1.00 74.38 224 SER A C 1
ATOM 1806 O O . SER A 1 224 ? 6.554 -22.011 14.043 1.00 74.38 224 SER A O 1
ATOM 1808 N N . ALA A 1 225 ? 8.063 -20.470 14.658 1.00 81.69 225 ALA A N 1
ATOM 1809 C CA . ALA A 1 225 ? 9.181 -21.408 14.754 1.00 81.69 225 ALA A CA 1
ATOM 1810 C C . ALA A 1 225 ? 8.947 -22.491 15.824 1.00 81.69 225 ALA A C 1
ATOM 1812 O O . ALA A 1 225 ? 9.302 -23.656 15.625 1.00 81.69 225 ALA A O 1
ATOM 1813 N N . LEU A 1 226 ? 8.328 -22.135 16.956 1.00 84.19 226 LEU A N 1
ATOM 1814 C CA . LEU A 1 226 ? 7.941 -23.095 17.988 1.00 84.19 226 LEU A CA 1
ATOM 1815 C C . LEU A 1 226 ? 6.846 -24.045 17.485 1.00 84.19 226 LEU A C 1
ATOM 1817 O O . LEU A 1 226 ? 6.961 -25.253 17.689 1.00 84.19 226 LEU A O 1
ATOM 1821 N N . MET A 1 227 ? 5.827 -23.525 16.799 1.00 85.31 227 MET A N 1
ATOM 1822 C CA . MET A 1 227 ? 4.742 -24.329 16.231 1.00 85.31 227 MET A CA 1
ATOM 1823 C C . MET A 1 227 ? 5.248 -25.296 15.158 1.00 85.31 227 MET A C 1
ATOM 1825 O O . MET A 1 227 ? 4.899 -26.474 15.191 1.00 85.31 227 MET A O 1
ATOM 1829 N N . GLU A 1 228 ? 6.135 -24.856 14.266 1.00 86.75 228 GLU A N 1
ATOM 1830 C CA . GLU A 1 228 ? 6.782 -25.737 13.284 1.00 86.75 228 GLU A CA 1
ATOM 1831 C C . GLU A 1 228 ? 7.643 -26.810 13.963 1.00 86.75 228 GLU A C 1
ATOM 1833 O O . GLU A 1 228 ? 7.619 -27.976 13.570 1.00 86.75 228 GLU A O 1
ATOM 1838 N N . LYS A 1 229 ? 8.331 -26.478 15.062 1.00 86.88 229 LYS A N 1
ATOM 1839 C CA . LYS A 1 229 ? 9.073 -27.467 15.858 1.00 86.88 229 LYS A CA 1
ATOM 1840 C C . LYS A 1 229 ? 8.155 -28.489 16.537 1.00 86.88 229 LYS A C 1
ATOM 1842 O O . LYS A 1 229 ? 8.537 -29.653 16.653 1.00 86.88 229 LYS A O 1
ATOM 1847 N N . ILE A 1 230 ? 6.966 -28.081 16.987 1.00 87.06 230 ILE A N 1
ATOM 1848 C CA . ILE A 1 230 ? 5.952 -28.990 17.546 1.00 87.06 230 ILE A CA 1
ATOM 1849 C C . ILE A 1 230 ? 5.418 -29.917 16.450 1.00 87.06 230 ILE A C 1
ATOM 1851 O O . ILE A 1 230 ? 5.408 -31.129 16.655 1.00 87.06 230 ILE A O 1
ATOM 1855 N N . LYS A 1 231 ? 5.063 -29.384 15.273 1.00 84.00 231 LYS A N 1
ATOM 1856 C CA . LYS A 1 231 ? 4.627 -30.193 14.123 1.00 84.00 231 LYS A CA 1
ATOM 1857 C C . LYS A 1 231 ? 5.701 -31.183 13.678 1.00 84.00 231 LYS A C 1
ATOM 1859 O O . LYS A 1 231 ? 5.409 -32.358 13.493 1.00 84.00 231 LYS A O 1
ATOM 1864 N N . ALA A 1 232 ? 6.955 -30.741 13.578 1.00 89.00 232 ALA A N 1
ATOM 1865 C CA . ALA A 1 232 ? 8.073 -31.608 13.220 1.00 89.00 232 ALA A CA 1
ATOM 1866 C C . ALA A 1 232 ? 8.297 -32.723 14.256 1.00 89.00 232 ALA A C 1
ATOM 1868 O O . ALA A 1 232 ? 8.604 -33.850 13.882 1.00 89.00 232 ALA A O 1
ATOM 1869 N N . ARG A 1 233 ? 8.104 -32.444 15.555 1.00 88.44 233 ARG A N 1
ATOM 1870 C CA . ARG A 1 233 ? 8.144 -33.473 16.609 1.00 88.44 233 ARG A CA 1
ATOM 1871 C C . ARG A 1 233 ? 6.973 -34.445 16.525 1.00 88.44 233 ARG A C 1
ATOM 1873 O O . ARG A 1 233 ? 7.193 -35.633 16.715 1.00 88.44 233 ARG A O 1
ATOM 1880 N N . ALA A 1 234 ? 5.768 -33.962 16.234 1.00 86.19 234 ALA A N 1
ATOM 1881 C CA . ALA A 1 234 ? 4.603 -34.820 16.035 1.00 86.19 234 ALA A CA 1
ATOM 1882 C C . ALA A 1 234 ? 4.804 -35.759 14.833 1.00 86.19 234 ALA A C 1
ATOM 1884 O O . ALA A 1 234 ? 4.555 -36.952 14.945 1.00 86.19 234 ALA A O 1
ATOM 1885 N N . ALA A 1 235 ? 5.358 -35.249 13.728 1.00 86.69 235 ALA A N 1
ATOM 1886 C CA . ALA A 1 235 ? 5.688 -36.054 12.554 1.00 86.69 235 ALA A CA 1
ATOM 1887 C C . ALA A 1 235 ? 6.847 -37.042 12.800 1.00 86.69 235 ALA A C 1
ATOM 1889 O O . ALA A 1 235 ? 6.838 -38.148 12.269 1.00 86.69 235 ALA A O 1
ATOM 1890 N N . ALA A 1 236 ? 7.851 -36.660 13.600 1.00 88.00 236 ALA A N 1
ATOM 1891 C CA . ALA A 1 236 ? 9.002 -37.514 13.907 1.00 88.00 236 ALA A CA 1
ATOM 1892 C C . ALA A 1 236 ? 8.689 -38.612 14.936 1.00 88.00 236 ALA A C 1
ATOM 1894 O O . ALA A 1 236 ? 9.255 -39.699 14.858 1.00 88.00 236 ALA A O 1
ATOM 1895 N N . ASN A 1 237 ? 7.773 -38.357 15.871 1.00 84.62 237 ASN A N 1
ATOM 1896 C CA . ASN A 1 237 ? 7.292 -39.344 16.843 1.00 84.62 237 ASN A CA 1
ATOM 1897 C C . ASN A 1 237 ? 6.173 -40.223 16.259 1.00 84.62 237 ASN A C 1
ATOM 1899 O O . ASN A 1 237 ? 5.286 -40.633 17.004 1.00 84.62 237 ASN A O 1
ATOM 1903 N N . GLY A 1 238 ? 6.212 -40.439 14.939 1.00 62.72 238 GLY A N 1
ATOM 1904 C CA . GLY A 1 238 ? 5.117 -40.925 14.109 1.00 62.72 238 GLY A CA 1
ATOM 1905 C C . GLY A 1 238 ? 4.258 -41.986 14.775 1.00 62.72 238 GLY A C 1
ATOM 1906 O O . GLY A 1 238 ? 4.800 -42.941 15.320 1.00 62.72 238 GLY A O 1
ATOM 1907 N N . ASP A 1 239 ? 2.943 -41.758 14.706 1.00 51.56 239 ASP A N 1
ATOM 1908 C CA . ASP A 1 239 ? 1.820 -42.685 14.881 1.00 51.56 239 ASP A CA 1
ATOM 1909 C C . ASP A 1 239 ? 2.196 -44.131 15.234 1.00 51.56 239 ASP A C 1
ATOM 1911 O O . ASP A 1 239 ? 1.892 -45.093 14.525 1.00 51.56 239 ASP A O 1
ATOM 1915 N N . GLY A 1 240 ? 2.775 -44.302 16.420 1.00 52.16 240 GLY A N 1
ATOM 1916 C CA . GLY A 1 240 ? 2.524 -45.474 17.226 1.00 52.16 240 GLY A CA 1
ATOM 1917 C C . GLY A 1 240 ? 1.071 -45.366 17.646 1.00 52.16 240 GLY A C 1
ATOM 1918 O O . GLY A 1 240 ? 0.779 -44.821 18.707 1.00 52.16 240 GLY A O 1
ATOM 1919 N N . VAL A 1 241 ? 0.173 -45.817 16.768 1.00 52.31 241 VAL A N 1
ATOM 1920 C CA . VAL A 1 241 ? -1.235 -46.064 17.062 1.00 52.31 241 VAL A CA 1
ATOM 1921 C C . VAL A 1 241 ? -1.266 -46.978 18.283 1.00 52.31 241 VAL A C 1
ATOM 1923 O O . VAL A 1 241 ? -1.133 -48.195 18.178 1.00 52.31 241 VAL A O 1
ATOM 1926 N N . ILE A 1 242 ? -1.378 -46.383 19.470 1.00 56.06 242 ILE A N 1
ATOM 1927 C CA . ILE A 1 242 ? -1.830 -47.095 20.654 1.00 56.06 242 ILE A CA 1
ATOM 1928 C C . ILE A 1 242 ? -3.319 -47.281 20.411 1.00 56.06 242 ILE A C 1
ATOM 1930 O O . ILE A 1 242 ? -4.119 -46.371 20.615 1.00 56.06 242 ILE A O 1
ATOM 1934 N N . GLU A 1 243 ? -3.655 -48.448 19.875 1.00 52.47 243 GLU A N 1
ATOM 1935 C CA . GLU A 1 243 ? -5.012 -48.951 19.761 1.00 52.47 243 GLU A CA 1
ATOM 1936 C C . GLU A 1 243 ? -5.604 -49.008 21.175 1.00 52.47 243 GLU A C 1
ATOM 1938 O O . GLU A 1 243 ? -5.330 -49.910 21.968 1.00 52.47 243 GLU A O 1
ATOM 1943 N N . THR A 1 244 ? -6.355 -47.970 21.538 1.00 45.16 244 THR A N 1
ATOM 1944 C CA . THR A 1 244 ? -7.089 -47.887 22.796 1.00 45.16 244 THR A CA 1
ATOM 1945 C C . THR A 1 244 ? -8.262 -48.855 22.720 1.00 45.16 244 THR A C 1
ATOM 1947 O O . THR A 1 244 ? -9.378 -48.496 22.348 1.00 45.16 244 THR A O 1
ATOM 1950 N N . THR A 1 245 ? -8.018 -50.112 23.085 1.00 46.53 245 THR A N 1
ATOM 1951 C CA . THR A 1 245 ? -9.093 -51.027 23.461 1.00 46.53 245 THR A CA 1
ATOM 1952 C C . THR A 1 245 ? -9.798 -50.446 24.680 1.00 46.53 245 THR A C 1
ATOM 1954 O O . THR A 1 245 ? -9.206 -50.310 25.753 1.00 46.53 245 THR A O 1
ATOM 1957 N N . ALA A 1 246 ? -11.061 -50.073 24.488 1.00 58.44 246 ALA A N 1
ATOM 1958 C CA . ALA A 1 246 ? -11.977 -49.696 25.546 1.00 58.44 246 ALA A CA 1
ATOM 1959 C C . ALA A 1 246 ? -12.011 -50.792 26.618 1.00 58.44 246 ALA A C 1
ATOM 1961 O O . ALA A 1 246 ? -12.284 -51.949 26.295 1.00 58.44 246 ALA A O 1
ATOM 1962 N N . ASN A 1 247 ? -11.777 -50.437 27.883 1.00 51.38 247 ASN A N 1
ATOM 1963 C CA . ASN A 1 247 ? -12.298 -51.256 28.963 1.00 51.38 247 ASN A CA 1
ATOM 1964 C C . ASN A 1 247 ? -12.690 -50.462 30.214 1.00 51.38 247 ASN A C 1
ATOM 1966 O O . ASN A 1 247 ? -12.123 -49.423 30.543 1.00 51.38 247 ASN A O 1
ATOM 1970 N N . GLU A 1 248 ? -13.728 -51.018 30.821 1.00 45.62 248 GLU A N 1
ATOM 1971 C CA . GLU A 1 248 ? -14.596 -50.661 31.936 1.00 45.62 248 GLU A CA 1
ATOM 1972 C C . GLU A 1 248 ? -14.054 -49.860 33.136 1.00 45.62 248 GLU A C 1
ATOM 1974 O O . GLU A 1 248 ? -12.903 -49.926 33.556 1.00 45.62 248 GLU A O 1
ATOM 1979 N N . LYS A 1 249 ? -15.014 -49.179 33.769 1.00 57.97 249 LYS A N 1
ATOM 1980 C CA . LYS A 1 249 ? -15.006 -48.564 35.107 1.00 57.97 249 LYS A CA 1
ATOM 1981 C C . LYS A 1 249 ? -15.892 -49.441 36.036 1.00 57.97 249 LYS A C 1
ATOM 1983 O O . LYS A 1 249 ? -16.835 -50.014 35.495 1.00 57.97 249 LYS A O 1
ATOM 1988 N N . PRO A 1 250 ? -15.886 -49.331 37.389 1.00 69.50 250 PRO A N 1
ATOM 1989 C CA . PRO A 1 250 ? -14.848 -49.413 38.444 1.00 69.50 250 PRO A CA 1
ATOM 1990 C C . PRO A 1 250 ? -15.153 -50.566 39.467 1.00 69.50 250 PRO A C 1
ATOM 1992 O O . PRO A 1 250 ? -16.111 -51.308 39.257 1.00 69.50 250 PRO A O 1
ATOM 1995 N N . PRO A 1 251 ? -14.437 -50.715 40.613 1.00 54.28 251 PRO A N 1
ATOM 1996 C CA . PRO A 1 251 ? -14.984 -50.158 41.868 1.00 54.28 251 PRO A CA 1
ATOM 1997 C C . PRO A 1 251 ? -13.936 -49.654 42.895 1.00 54.28 251 PRO A C 1
ATOM 1999 O O . PRO A 1 251 ? -12.746 -49.561 42.620 1.00 54.28 251 PRO A O 1
ATOM 2002 N N . ALA A 1 252 ? -14.468 -49.238 44.047 1.00 53.72 252 ALA A N 1
ATOM 2003 C CA . ALA A 1 252 ? -13.985 -48.269 45.025 1.00 53.72 252 ALA A CA 1
ATOM 2004 C C . ALA A 1 252 ? -13.016 -48.765 46.124 1.00 53.72 252 ALA A C 1
ATOM 2006 O O . ALA A 1 252 ? -12.943 -49.957 46.398 1.00 53.72 252 ALA A O 1
ATOM 2007 N N . ASP A 1 253 ? -12.435 -47.754 46.792 1.00 59.94 253 ASP A N 1
ATOM 2008 C CA . ASP A 1 253 ? -12.021 -47.631 48.208 1.00 59.94 253 ASP A CA 1
ATOM 2009 C C . ASP A 1 253 ? -10.957 -48.566 48.811 1.00 59.94 253 ASP A C 1
ATOM 2011 O O . ASP A 1 253 ? -10.862 -49.724 48.427 1.00 59.94 253 ASP A O 1
ATOM 2015 N N . VAL A 1 254 ? -10.240 -48.023 49.827 1.00 44.53 254 VAL A N 1
ATOM 2016 C CA . VAL A 1 254 ? -9.340 -48.621 50.873 1.00 44.53 254 VAL A CA 1
ATOM 2017 C C . VAL A 1 254 ? -7.986 -47.839 50.962 1.00 44.53 254 VAL A C 1
ATOM 2019 O O . VAL A 1 254 ? -7.534 -47.312 49.948 1.00 44.53 254 VAL A O 1
ATOM 2022 N N . PRO A 1 255 ? -7.380 -47.604 52.160 1.00 60.50 255 PRO A N 1
ATOM 2023 C CA . PRO A 1 255 ? -7.229 -46.291 52.814 1.00 60.50 255 PRO A CA 1
ATOM 2024 C C . PRO A 1 255 ? -5.723 -45.879 52.947 1.00 60.50 255 PRO A C 1
ATOM 2026 O O . PRO A 1 255 ? -4.878 -46.513 52.316 1.00 60.50 255 PRO A O 1
ATOM 2029 N N . PRO A 1 256 ? -5.332 -44.823 53.708 1.00 73.00 256 PRO A N 1
ATOM 2030 C CA . PRO A 1 256 ? -3.976 -44.255 53.647 1.00 73.00 256 PRO A CA 1
ATOM 2031 C C . PRO A 1 256 ? -2.984 -44.865 54.666 1.00 73.00 256 PRO A C 1
ATOM 2033 O O . PRO A 1 256 ? -3.356 -45.742 55.440 1.00 73.00 256 PRO A O 1
ATOM 2036 N N . THR A 1 257 ? -1.760 -44.296 54.702 1.00 41.53 257 THR A N 1
ATOM 2037 C CA . THR A 1 257 ? -0.578 -44.439 55.614 1.00 41.53 257 THR A CA 1
ATOM 2038 C C . THR A 1 257 ? 0.540 -45.441 55.243 1.00 41.53 257 THR A C 1
ATOM 2040 O O . THR A 1 257 ? 0.230 -46.460 54.638 1.00 41.53 257 THR A O 1
ATOM 2043 N N . PRO A 1 258 ? 1.823 -45.262 55.679 1.00 54.72 258 PRO A N 1
ATOM 2044 C CA . PRO A 1 258 ? 2.566 -44.067 56.153 1.00 54.72 258 PRO A CA 1
ATOM 2045 C C . PRO A 1 258 ? 4.014 -43.872 55.573 1.00 54.72 258 PRO A C 1
ATOM 2047 O O . PRO A 1 258 ? 4.687 -44.814 55.179 1.00 54.72 258 PRO A O 1
ATOM 2050 N N . SER A 1 259 ? 4.483 -42.616 55.610 1.00 48.50 259 SER A N 1
ATOM 2051 C CA . SER A 1 259 ? 5.818 -42.053 55.964 1.00 48.50 259 SER A CA 1
ATOM 2052 C C . SER A 1 259 ? 7.199 -42.694 55.624 1.00 48.50 259 SER A C 1
ATOM 2054 O O . SER A 1 259 ? 7.560 -43.725 56.180 1.00 48.50 259 SER A O 1
ATOM 2056 N N . SER A 1 260 ? 8.049 -41.846 54.994 1.00 45.53 260 SER A N 1
ATOM 2057 C CA . SER A 1 260 ? 9.500 -41.561 55.256 1.00 45.53 260 SER A CA 1
ATOM 2058 C C . SER A 1 260 ? 10.603 -42.548 54.787 1.00 45.53 260 SER A C 1
ATOM 2060 O O . SER A 1 260 ? 10.285 -43.714 54.580 1.00 45.53 260 SER A O 1
ATOM 2062 N N . PRO A 1 261 ? 11.914 -42.162 54.682 1.00 58.88 261 PRO A N 1
ATOM 2063 C CA . PRO A 1 261 ? 12.590 -40.865 54.926 1.00 58.88 261 PRO A CA 1
ATOM 2064 C C . PRO A 1 261 ? 13.563 -40.359 53.813 1.00 58.88 261 PRO A C 1
ATOM 2066 O O . PRO A 1 261 ? 13.839 -41.030 52.822 1.00 58.88 261 PRO A O 1
ATOM 2069 N N . SER A 1 262 ? 14.097 -39.152 54.057 1.00 54.19 262 SER A N 1
ATOM 2070 C CA . SER A 1 262 ? 15.196 -38.419 53.400 1.00 54.19 262 SER A CA 1
ATOM 2071 C C . SER A 1 262 ? 16.463 -39.209 53.046 1.00 54.19 262 SER A C 1
ATOM 2073 O O . SER A 1 262 ? 16.900 -40.053 53.826 1.00 54.19 262 SER A O 1
ATOM 2075 N N . VAL A 1 263 ? 17.157 -38.767 51.985 1.00 48.88 263 VAL A N 1
ATOM 2076 C CA . VAL A 1 263 ? 18.629 -38.812 51.899 1.00 48.88 263 VAL A CA 1
ATOM 2077 C C . VAL A 1 263 ? 19.161 -37.485 51.350 1.00 48.88 263 VAL A C 1
ATOM 2079 O O . VAL A 1 263 ? 18.742 -37.008 50.298 1.00 48.88 263 VAL A O 1
ATOM 2082 N N . ASP A 1 264 ? 20.074 -36.922 52.133 1.00 48.06 264 ASP A N 1
ATOM 2083 C CA . ASP A 1 264 ? 20.852 -35.707 51.937 1.00 48.06 264 ASP A CA 1
ATOM 2084 C C . ASP A 1 264 ? 21.988 -35.834 50.900 1.00 48.06 264 ASP A C 1
ATOM 2086 O O . ASP A 1 264 ? 22.638 -36.874 50.811 1.00 48.06 264 ASP A O 1
ATOM 2090 N N . SER A 1 265 ? 22.316 -34.670 50.312 1.00 47.31 265 SER A N 1
ATOM 2091 C CA . SER A 1 265 ? 23.672 -34.152 49.998 1.00 47.31 265 SER A CA 1
ATOM 2092 C C . SER A 1 265 ? 24.490 -34.740 48.824 1.00 47.31 265 SER A C 1
ATOM 2094 O O . SER A 1 265 ? 24.261 -35.880 48.429 1.00 47.31 265 SER A O 1
ATOM 2096 N N . PRO A 1 266 ? 25.518 -34.021 48.291 1.00 60.59 266 PRO A N 1
ATOM 2097 C CA . PRO A 1 266 ? 25.992 -32.660 48.612 1.00 60.59 266 PRO A CA 1
ATOM 2098 C C . PRO A 1 266 ? 26.142 -31.690 47.409 1.00 60.59 266 PRO A C 1
ATOM 2100 O O . PRO A 1 266 ? 26.114 -32.070 46.238 1.00 60.59 266 PRO A O 1
ATOM 2103 N N . GLU A 1 267 ? 26.344 -30.417 47.767 1.00 57.81 267 GLU A N 1
ATOM 2104 C CA . GLU A 1 267 ? 26.934 -29.329 46.973 1.00 57.81 267 GLU A CA 1
ATOM 2105 C C . GLU A 1 267 ? 28.357 -29.649 46.487 1.00 57.81 267 GLU A C 1
ATOM 2107 O O . GLU A 1 267 ? 29.120 -30.281 47.214 1.00 57.81 267 GLU A O 1
ATOM 2112 N N . ASP A 1 268 ? 28.740 -29.119 45.317 1.00 45.66 268 ASP A N 1
ATOM 2113 C CA . ASP A 1 268 ? 30.120 -28.683 45.035 1.00 45.66 268 ASP A CA 1
ATOM 2114 C C . ASP A 1 268 ? 30.184 -27.803 43.755 1.00 45.66 268 ASP A C 1
ATOM 2116 O O . ASP A 1 268 ? 29.193 -27.715 43.022 1.00 45.66 268 ASP A O 1
ATOM 2120 N N . PRO A 1 269 ? 31.274 -27.052 43.486 1.00 55.56 269 PRO A N 1
ATOM 2121 C CA . PRO A 1 269 ? 31.191 -25.606 43.342 1.00 55.56 269 PRO A CA 1
ATOM 2122 C C . PRO A 1 269 ? 31.543 -25.080 41.940 1.00 55.56 269 PRO A C 1
ATOM 2124 O O . PRO A 1 269 ? 31.980 -25.790 41.033 1.00 55.56 269 PRO A O 1
ATOM 2127 N N . ALA A 1 270 ? 31.351 -23.768 41.812 1.00 53.06 270 ALA A N 1
ATOM 2128 C CA . ALA A 1 270 ? 31.618 -22.900 40.674 1.00 53.06 270 ALA A CA 1
ATOM 2129 C C . ALA A 1 270 ? 32.901 -23.195 39.870 1.00 53.06 270 ALA A C 1
ATOM 2131 O O . ALA A 1 270 ? 33.995 -23.335 40.421 1.00 53.06 270 ALA A O 1
ATOM 2132 N N . LYS A 1 271 ? 32.773 -23.126 38.537 1.00 43.59 271 LYS A N 1
ATOM 2133 C CA . LYS A 1 271 ? 33.870 -22.791 37.620 1.00 43.59 271 LYS A CA 1
ATOM 2134 C C . LYS A 1 271 ? 33.401 -21.749 36.609 1.00 43.59 271 LYS A C 1
ATOM 2136 O O . LYS A 1 271 ? 32.583 -22.037 35.739 1.00 43.59 271 LYS A O 1
ATOM 2141 N N . ASP A 1 272 ? 33.948 -20.548 36.758 1.00 48.72 272 ASP A N 1
ATOM 2142 C CA . ASP A 1 272 ? 33.950 -19.489 35.755 1.00 48.72 272 ASP A CA 1
ATOM 2143 C C . ASP A 1 272 ? 34.866 -19.886 34.589 1.00 48.72 272 ASP A C 1
ATOM 2145 O O . ASP A 1 272 ? 36.083 -19.992 34.754 1.00 48.72 272 ASP A O 1
ATOM 2149 N N . ASP A 1 273 ? 34.291 -20.066 33.400 1.00 49.84 273 ASP A N 1
ATOM 2150 C CA . ASP A 1 273 ? 35.040 -20.167 32.146 1.00 49.84 273 ASP A CA 1
ATOM 2151 C C . ASP A 1 273 ? 35.018 -18.809 31.413 1.00 49.84 273 ASP A C 1
ATOM 2153 O O . ASP A 1 273 ? 33.941 -18.285 31.107 1.00 49.84 273 ASP A O 1
ATOM 2157 N N . PRO A 1 274 ? 36.177 -18.215 31.063 1.00 62.94 274 PRO A N 1
ATOM 2158 C CA . PRO A 1 274 ? 36.218 -16.991 30.271 1.00 62.94 274 PRO A CA 1
ATOM 2159 C C . PRO A 1 274 ? 35.854 -17.260 28.796 1.00 62.94 274 PRO A C 1
ATOM 2161 O O . PRO A 1 274 ? 36.215 -18.302 28.234 1.00 62.94 274 PRO A O 1
ATOM 2164 N N . PRO A 1 275 ? 35.203 -16.311 28.095 1.00 61.94 275 PRO A N 1
ATOM 2165 C CA . PRO A 1 275 ? 34.817 -16.507 26.703 1.00 61.94 275 PRO A CA 1
ATOM 2166 C C . PRO A 1 275 ? 36.040 -16.569 25.775 1.00 61.94 275 PRO A C 1
ATOM 2168 O O . PRO A 1 275 ? 36.750 -15.586 25.544 1.00 61.94 275 PRO A O 1
ATOM 2171 N N . LYS A 1 276 ? 36.248 -17.749 25.176 1.00 47.50 276 LYS A N 1
ATOM 2172 C CA . LYS A 1 276 ? 37.187 -17.991 24.073 1.00 47.50 276 LYS A CA 1
ATOM 2173 C C . LYS A 1 276 ? 36.852 -17.090 22.878 1.00 47.50 276 LYS A C 1
ATOM 2175 O O . LYS A 1 276 ? 35.860 -17.296 22.179 1.00 47.50 276 LYS A O 1
ATOM 2180 N N . ARG A 1 277 ? 37.737 -16.132 22.586 1.00 46.31 277 ARG A N 1
ATOM 2181 C CA . ARG A 1 277 ? 37.785 -15.407 21.307 1.00 46.31 277 ARG A CA 1
ATOM 2182 C C . ARG A 1 277 ? 38.018 -16.403 20.165 1.00 46.31 277 ARG A C 1
ATOM 2184 O O . ARG A 1 277 ? 39.107 -16.959 20.041 1.00 46.31 277 ARG A O 1
ATOM 2191 N N . ARG A 1 278 ? 37.017 -16.614 19.304 1.00 50.06 278 ARG A N 1
ATOM 2192 C CA . ARG A 1 278 ? 37.209 -17.313 18.025 1.00 50.06 278 ARG A CA 1
ATOM 2193 C C . ARG A 1 278 ? 37.926 -16.381 17.051 1.00 50.06 278 ARG A C 1
ATOM 2195 O O . ARG A 1 278 ? 37.335 -15.449 16.512 1.00 50.06 278 ARG A O 1
ATOM 2202 N N . GLY A 1 279 ? 39.216 -16.639 16.858 1.00 43.66 279 GLY A N 1
ATOM 2203 C CA . GLY A 1 279 ? 40.006 -16.074 15.774 1.00 43.66 279 GLY A CA 1
ATOM 2204 C C . GLY A 1 279 ? 39.471 -16.517 14.411 1.00 43.66 279 GLY A C 1
ATOM 2205 O O . GLY A 1 279 ? 39.037 -17.653 14.225 1.00 43.66 279 GLY A O 1
ATOM 2206 N N . ARG A 1 280 ? 39.499 -15.588 13.458 1.00 47.19 280 ARG A N 1
ATOM 2207 C CA . ARG A 1 280 ? 39.187 -15.807 12.046 1.00 47.19 280 ARG A CA 1
ATOM 2208 C C . ARG A 1 280 ? 40.413 -16.467 11.392 1.00 47.19 280 ARG A C 1
ATOM 2210 O O . ARG A 1 280 ? 41.493 -15.886 11.498 1.00 47.19 280 ARG A O 1
ATOM 2217 N N . PRO A 1 281 ? 40.307 -17.635 10.737 1.00 50.66 281 PRO A N 1
ATOM 2218 C CA . PRO A 1 281 ? 41.447 -18.203 10.030 1.00 50.66 281 PRO A CA 1
ATOM 2219 C C . PRO A 1 281 ? 41.820 -17.307 8.832 1.00 50.66 281 PRO A C 1
ATOM 2221 O O . PRO A 1 281 ? 40.933 -16.912 8.066 1.00 50.66 281 PRO A O 1
ATOM 2224 N N . PRO A 1 282 ? 43.105 -16.949 8.660 1.00 49.44 282 PRO A N 1
ATOM 2225 C CA . PRO A 1 282 ? 43.568 -16.186 7.515 1.00 49.44 282 PRO A CA 1
ATOM 2226 C C . PRO A 1 282 ? 43.833 -17.134 6.342 1.00 49.44 282 PRO A C 1
ATOM 2228 O O . PRO A 1 282 ? 44.609 -18.078 6.460 1.00 49.44 282 PRO A O 1
ATOM 2231 N N . GLY A 1 283 ? 43.227 -16.848 5.189 1.00 47.50 283 GLY A N 1
ATOM 2232 C CA . GLY A 1 283 ? 43.652 -17.429 3.915 1.00 47.50 283 GLY A CA 1
ATOM 2233 C C . GLY A 1 283 ? 42.550 -18.126 3.128 1.00 47.50 283 GLY A C 1
ATOM 2234 O O . GLY A 1 283 ? 42.402 -19.339 3.179 1.00 47.50 283 GLY A O 1
ATOM 2235 N N . SER A 1 284 ? 41.865 -17.370 2.276 1.00 41.44 284 SER A N 1
ATOM 2236 C CA . SER A 1 284 ? 41.418 -17.897 0.986 1.00 41.44 284 SER A CA 1
ATOM 2237 C C . SER A 1 284 ? 41.841 -16.910 -0.098 1.00 41.44 284 SER A C 1
ATOM 2239 O O . SER A 1 284 ? 41.276 -15.836 -0.286 1.00 41.44 284 SER A O 1
ATOM 2241 N N . LYS A 1 285 ? 42.947 -17.258 -0.760 1.00 43.06 285 LYS A N 1
ATOM 2242 C CA . LYS A 1 285 ? 43.408 -16.615 -1.987 1.00 43.06 285 LYS A CA 1
ATOM 2243 C C . LYS A 1 285 ? 42.444 -17.039 -3.095 1.00 43.06 285 LYS A C 1
ATOM 2245 O O . LYS A 1 285 ? 42.481 -18.189 -3.524 1.00 43.06 285 LYS A O 1
ATOM 2250 N N . ASN A 1 286 ? 41.581 -16.132 -3.541 1.00 45.06 286 ASN A N 1
ATOM 2251 C CA . ASN A 1 286 ? 40.754 -16.369 -4.719 1.00 45.06 286 ASN A CA 1
ATOM 2252 C C . ASN A 1 286 ? 41.619 -16.263 -5.979 1.00 45.06 286 ASN A C 1
ATOM 2254 O O . ASN A 1 286 ? 42.161 -15.210 -6.307 1.00 45.06 286 ASN A O 1
ATOM 2258 N N . LYS A 1 287 ? 41.745 -17.405 -6.651 1.00 43.62 287 LYS A N 1
ATOM 2259 C CA . LYS A 1 287 ? 42.324 -17.599 -7.979 1.00 43.62 287 LYS A CA 1
ATOM 2260 C C . LYS A 1 287 ? 41.319 -17.075 -9.025 1.00 43.62 287 LYS A C 1
ATOM 2262 O O . LYS A 1 287 ? 40.138 -17.404 -8.907 1.00 43.62 287 LYS A O 1
ATOM 2267 N N . PRO A 1 288 ? 41.726 -16.278 -10.028 1.00 47.53 288 PRO A N 1
ATOM 2268 C CA . PRO A 1 288 ? 40.816 -15.842 -11.083 1.00 47.53 288 PRO A CA 1
ATOM 2269 C C . PRO A 1 288 ? 40.465 -17.035 -11.980 1.00 47.53 288 PRO A C 1
ATOM 2271 O O . PRO A 1 288 ? 41.356 -17.711 -12.496 1.00 47.53 288 PRO A O 1
ATOM 2274 N N . LYS A 1 289 ? 39.167 -17.316 -12.139 1.00 47.16 289 LYS A N 1
ATOM 2275 C CA . LYS A 1 289 ? 38.673 -18.300 -13.105 1.00 47.16 289 LYS A CA 1
ATOM 2276 C C . LYS A 1 289 ? 38.532 -17.596 -14.455 1.00 47.16 289 LYS A C 1
ATOM 2278 O O . LYS A 1 289 ? 37.729 -16.677 -14.600 1.00 47.16 289 LYS A O 1
ATOM 2283 N N . SER A 1 290 ? 39.392 -18.003 -15.381 1.00 42.22 290 SER A N 1
ATOM 2284 C CA . SER A 1 290 ? 39.351 -17.702 -16.809 1.00 42.22 290 SER A CA 1
ATOM 2285 C C . SER A 1 290 ? 38.017 -18.126 -17.424 1.00 42.22 290 SER A C 1
ATOM 2287 O O . SER A 1 290 ? 37.358 -19.040 -16.926 1.00 42.22 290 SER A O 1
ATOM 2289 N N . GLY A 1 291 ? 37.626 -17.391 -18.462 1.00 46.00 291 GLY A N 1
ATOM 2290 C CA . GLY A 1 291 ? 36.266 -17.322 -18.968 1.00 46.00 291 GLY A CA 1
ATOM 2291 C C . GLY A 1 291 ? 35.763 -18.521 -19.758 1.00 46.00 291 GLY A C 1
ATOM 2292 O O . GLY A 1 291 ? 36.507 -19.403 -20.177 1.00 46.00 291 GLY A O 1
ATOM 2293 N N . GLU A 1 292 ? 34.459 -18.462 -19.979 1.00 40.22 292 GLU A N 1
ATOM 2294 C CA . GLU A 1 292 ? 33.711 -19.307 -20.892 1.00 40.22 292 GLU A CA 1
ATOM 2295 C C . GLU A 1 292 ? 32.673 -18.383 -21.543 1.00 40.22 292 GLU A C 1
ATOM 2297 O O . GLU A 1 292 ? 31.835 -17.786 -20.859 1.00 40.22 292 GLU A O 1
ATOM 2302 N N . GLN A 1 293 ? 32.841 -18.136 -22.844 1.00 46.78 293 GLN A N 1
ATOM 2303 C CA . GLN A 1 293 ? 31.893 -17.373 -23.657 1.00 46.78 293 GLN A CA 1
ATOM 2304 C C . GLN A 1 293 ? 30.582 -18.164 -23.782 1.00 46.78 293 GLN A C 1
ATOM 2306 O O . GLN A 1 293 ? 30.636 -19.382 -23.955 1.00 46.78 293 GLN A O 1
ATOM 2311 N N . PRO A 1 294 ? 29.409 -17.507 -23.744 1.00 46.38 294 PRO A N 1
ATOM 2312 C CA . PRO A 1 294 ? 28.151 -18.166 -24.067 1.00 46.38 294 PRO A CA 1
ATOM 2313 C C . PRO A 1 294 ? 28.111 -18.526 -25.561 1.00 46.38 294 PRO A C 1
ATOM 2315 O O . PRO A 1 294 ? 28.583 -17.729 -26.377 1.00 46.38 294 PRO A O 1
ATOM 2318 N N . PRO A 1 295 ? 27.535 -19.681 -25.932 1.00 48.91 295 PRO A N 1
ATOM 2319 C CA . PRO A 1 295 ? 27.369 -20.054 -27.325 1.00 48.91 295 PRO A CA 1
ATOM 2320 C C . PRO A 1 295 ? 26.365 -19.134 -28.028 1.00 48.91 295 PRO A C 1
ATOM 2322 O O . PRO A 1 295 ? 25.325 -18.757 -27.487 1.00 48.91 295 PRO A O 1
ATOM 2325 N N . GLU A 1 296 ? 26.732 -18.796 -29.256 1.00 44.94 296 GLU A N 1
ATOM 2326 C CA . GLU A 1 296 ? 25.991 -18.033 -30.250 1.00 44.94 296 GLU A CA 1
ATOM 2327 C C . GLU A 1 296 ? 24.621 -18.680 -30.524 1.00 44.94 296 GLU A C 1
ATOM 2329 O O . GLU A 1 296 ? 24.529 -19.836 -30.940 1.00 44.94 296 GLU A O 1
ATOM 2334 N N . GLN A 1 297 ? 23.542 -17.943 -30.241 1.00 44.75 297 GLN A N 1
ATOM 2335 C CA . GLN A 1 297 ? 22.176 -18.362 -30.551 1.00 44.75 297 GLN A CA 1
ATOM 2336 C C . GLN A 1 297 ? 21.952 -18.294 -32.063 1.00 44.75 297 GLN A C 1
ATOM 2338 O O . GLN A 1 297 ? 21.891 -17.214 -32.648 1.00 44.75 297 GLN A O 1
ATOM 2343 N N . GLN A 1 298 ? 21.796 -19.464 -32.681 1.00 41.31 298 GLN A N 1
ATOM 2344 C CA . GLN A 1 298 ? 21.318 -19.594 -34.052 1.00 41.31 298 GLN A CA 1
ATOM 2345 C C . GLN A 1 298 ? 19.854 -19.147 -34.138 1.00 41.31 298 GLN A C 1
ATOM 2347 O O . GLN A 1 298 ? 18.980 -19.668 -33.445 1.00 41.31 298 GLN A O 1
ATOM 2352 N N . VAL A 1 299 ? 19.605 -18.168 -35.005 1.00 39.47 299 VAL A N 1
ATOM 2353 C CA . VAL A 1 299 ? 18.275 -17.700 -35.400 1.00 39.47 299 VAL A CA 1
ATOM 2354 C C . VAL A 1 299 ? 17.670 -18.734 -36.351 1.00 39.47 299 VAL A C 1
ATOM 2356 O O . VAL A 1 299 ? 18.224 -18.990 -37.420 1.00 39.47 299 VAL A O 1
ATOM 2359 N N . LEU A 1 300 ? 16.545 -19.339 -35.962 1.00 49.0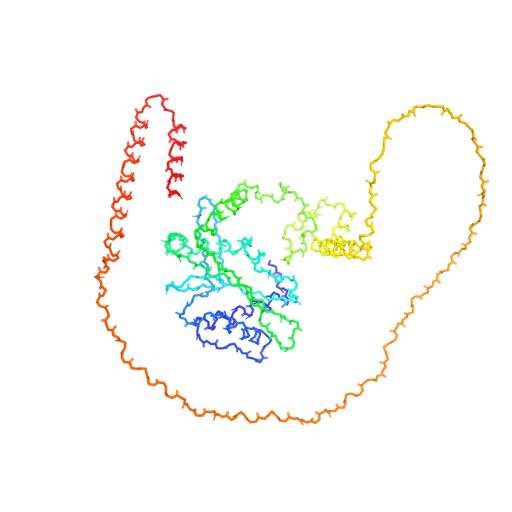9 300 LEU A N 1
ATOM 2360 C CA . LEU A 1 300 ? 15.738 -20.181 -36.846 1.00 49.09 300 LEU A CA 1
ATOM 2361 C C . LEU A 1 300 ? 14.951 -19.293 -37.832 1.00 49.09 300 LEU A C 1
ATOM 2363 O O . LEU A 1 300 ? 14.362 -18.300 -37.397 1.00 49.09 300 LEU A O 1
ATOM 2367 N N . PRO A 1 301 ? 14.921 -19.622 -39.137 1.00 44.16 301 PRO A N 1
ATOM 2368 C CA . PRO A 1 301 ? 14.109 -18.911 -40.117 1.00 44.16 301 PRO A CA 1
ATOM 2369 C C . PRO A 1 301 ? 12.614 -19.210 -39.928 1.00 44.16 301 PRO A C 1
ATOM 2371 O O . PRO A 1 301 ? 12.226 -20.305 -39.519 1.00 44.16 301 PRO A O 1
ATOM 2374 N N . GLY A 1 302 ? 11.799 -18.190 -40.204 1.00 37.62 302 GLY A N 1
ATOM 2375 C CA . GLY A 1 302 ? 10.365 -18.143 -39.942 1.00 37.62 302 GLY A CA 1
ATOM 2376 C C . GLY A 1 302 ? 9.549 -19.215 -40.659 1.00 37.62 302 GLY A C 1
ATOM 2377 O O . GLY A 1 302 ? 9.787 -19.540 -41.820 1.00 37.62 302 GLY A O 1
ATOM 2378 N N . ILE A 1 303 ? 8.555 -19.727 -39.936 1.00 42.53 303 ILE A N 1
ATOM 2379 C CA . ILE A 1 303 ? 7.454 -20.518 -40.476 1.00 42.53 303 ILE A CA 1
ATOM 2380 C C . ILE A 1 303 ? 6.320 -19.529 -40.747 1.00 42.53 303 ILE A C 1
ATOM 2382 O O . ILE A 1 303 ? 5.692 -19.023 -39.817 1.00 42.53 303 ILE A O 1
ATOM 2386 N N . GLU A 1 304 ? 6.103 -19.216 -42.021 1.00 43.22 304 GLU A N 1
ATOM 2387 C CA . GLU A 1 304 ? 4.912 -18.513 -42.490 1.00 43.22 304 GLU A CA 1
ATOM 2388 C C . GLU A 1 304 ? 3.727 -19.481 -42.388 1.00 43.22 304 GLU A C 1
ATOM 2390 O O . GLU A 1 304 ? 3.638 -20.460 -43.130 1.00 43.22 304 GLU A O 1
ATOM 2395 N N . HIS A 1 305 ? 2.839 -19.248 -41.421 1.00 45.66 305 HIS A N 1
ATOM 2396 C CA . HIS A 1 305 ? 1.538 -19.904 -41.380 1.00 45.66 305 HIS A CA 1
ATOM 2397 C C . HIS A 1 305 ? 0.563 -19.102 -42.244 1.00 45.66 305 HIS A C 1
ATOM 2399 O O . HIS A 1 305 ? 0.098 -18.036 -41.848 1.00 45.66 305 HIS A O 1
ATOM 2405 N N . ASP A 1 306 ? 0.283 -19.639 -43.428 1.00 48.84 306 ASP A N 1
ATOM 2406 C CA . ASP A 1 306 ? -0.824 -19.242 -44.293 1.00 48.84 306 ASP A CA 1
ATOM 2407 C C . ASP A 1 306 ? -2.144 -19.645 -43.611 1.00 48.84 306 ASP A C 1
ATOM 2409 O O . ASP A 1 306 ? -2.512 -20.823 -43.560 1.00 48.84 306 ASP A O 1
ATOM 2413 N N . VAL A 1 307 ? -2.800 -18.672 -42.974 1.00 46.50 307 VAL A N 1
ATOM 2414 C CA . VAL A 1 307 ? -4.122 -18.828 -42.360 1.00 46.50 307 VAL A CA 1
ATOM 2415 C C . VAL A 1 307 ? -5.145 -18.432 -43.416 1.00 46.50 307 VAL A C 1
ATOM 2417 O O . VAL A 1 307 ? -5.359 -17.249 -43.680 1.00 46.50 307 VAL A O 1
ATOM 2420 N N . GLY A 1 308 ? -5.744 -19.438 -44.053 1.00 59.44 308 GLY A N 1
ATOM 2421 C CA . GLY A 1 308 ? -6.839 -19.242 -44.999 1.00 59.44 308 GLY A CA 1
ATOM 2422 C C . GLY A 1 308 ? -8.047 -18.544 -44.352 1.00 59.44 308 GLY A C 1
ATOM 2423 O O . GLY A 1 308 ? -8.216 -18.614 -43.133 1.00 59.44 308 GLY A O 1
ATOM 2424 N N . PRO A 1 309 ? -8.892 -17.868 -45.150 1.00 56.50 309 PRO A N 1
ATOM 2425 C CA . PRO A 1 309 ? -10.014 -17.087 -44.640 1.00 56.50 309 PRO A CA 1
ATOM 2426 C C . PRO A 1 309 ? -11.041 -17.984 -43.937 1.00 56.50 309 PRO A C 1
ATOM 2428 O O . PRO A 1 309 ? -11.543 -18.948 -44.520 1.00 56.50 309 PRO A O 1
ATOM 2431 N N . GLU A 1 310 ? -11.342 -17.657 -42.678 1.00 48.81 310 GLU A N 1
ATOM 2432 C CA . GLU A 1 310 ? -12.426 -18.279 -41.918 1.00 48.81 310 GLU A CA 1
ATOM 2433 C C . GLU A 1 310 ? -13.790 -17.969 -42.562 1.00 48.81 310 GLU A C 1
ATOM 2435 O O . GLU A 1 310 ? -14.004 -16.860 -43.059 1.00 48.81 310 GLU A O 1
ATOM 2440 N N . PRO A 1 311 ? -14.727 -18.932 -42.568 1.00 56.62 311 PRO A N 1
ATOM 2441 C CA . PRO A 1 311 ? -16.070 -18.718 -43.086 1.00 56.62 311 PRO A CA 1
ATOM 2442 C C . PRO A 1 311 ? -16.863 -17.774 -42.170 1.00 56.62 311 PRO A C 1
ATOM 2444 O O . PRO A 1 311 ? -17.072 -18.066 -40.992 1.00 56.62 311 PRO A O 1
ATOM 2447 N N . GLU A 1 312 ? -17.342 -16.664 -42.736 1.00 53.00 312 GLU A N 1
ATOM 2448 C CA . GLU A 1 312 ? -18.293 -15.752 -42.094 1.00 53.00 312 GLU A CA 1
ATOM 2449 C C . GLU A 1 312 ? -19.583 -16.510 -41.740 1.00 53.00 312 GLU A C 1
ATOM 2451 O O . GLU A 1 312 ? -20.350 -16.919 -42.613 1.00 53.00 312 GLU A O 1
ATOM 2456 N N . MET A 1 313 ? -19.827 -16.712 -40.443 1.00 60.66 313 MET A N 1
ATOM 2457 C CA . MET A 1 313 ? -21.158 -17.039 -39.943 1.00 60.66 313 MET A CA 1
ATOM 2458 C C . MET A 1 313 ? -21.862 -15.749 -39.529 1.00 60.66 313 MET A C 1
ATOM 2460 O O . MET A 1 313 ? -21.469 -15.119 -38.544 1.00 60.66 313 MET A O 1
ATOM 2464 N N . ASP A 1 314 ? -22.928 -15.407 -40.253 1.00 56.34 314 ASP A N 1
ATOM 2465 C CA . ASP A 1 314 ? -23.886 -14.356 -39.901 1.00 56.34 314 ASP A CA 1
ATOM 2466 C C . ASP A 1 314 ? -24.467 -14.619 -38.505 1.00 56.34 314 ASP A C 1
ATOM 2468 O O . ASP A 1 314 ? -25.384 -15.422 -38.310 1.00 56.34 314 ASP A O 1
ATOM 2472 N N . SER A 1 315 ? -23.904 -13.939 -37.509 1.00 57.91 315 SER A N 1
ATOM 2473 C CA . SER A 1 315 ? -24.475 -13.879 -36.170 1.00 57.91 315 SER A CA 1
ATOM 2474 C C . SER A 1 315 ? -25.529 -12.771 -36.140 1.00 57.91 315 SER A C 1
ATOM 2476 O O . SER A 1 315 ? -25.270 -11.680 -36.653 1.00 57.91 315 SER A O 1
ATOM 2478 N N . PRO A 1 316 ? -26.716 -13.012 -35.553 1.00 61.81 316 PRO A N 1
ATOM 2479 C CA . PRO A 1 316 ? -27.744 -11.986 -35.445 1.00 61.81 316 PRO A CA 1
ATOM 2480 C C . PRO A 1 316 ? -27.196 -10.767 -34.685 1.00 61.81 316 PRO A C 1
ATOM 2482 O O . PRO A 1 316 ? -26.415 -10.945 -33.744 1.00 61.81 316 PRO A O 1
ATOM 2485 N N . PRO A 1 317 ? -27.585 -9.537 -35.071 1.00 63.84 317 PRO A N 1
ATOM 2486 C CA . PRO A 1 317 ? -27.082 -8.329 -34.436 1.00 63.84 317 PRO A CA 1
ATOM 2487 C C . PRO A 1 317 ? -27.418 -8.362 -32.945 1.00 63.84 317 PRO A C 1
ATOM 2489 O O . PRO A 1 317 ? -28.583 -8.468 -32.553 1.00 63.84 317 PRO A O 1
ATOM 2492 N N . LEU A 1 318 ? -26.376 -8.310 -32.114 1.00 54.66 318 LEU A N 1
ATOM 2493 C CA . LEU A 1 318 ? -26.529 -8.123 -30.678 1.00 54.66 318 LEU A CA 1
ATOM 2494 C C . LEU A 1 318 ? -27.217 -6.769 -30.445 1.00 54.66 318 LEU A C 1
ATOM 2496 O O . LEU A 1 318 ? -26.863 -5.801 -31.123 1.00 54.66 318 LEU A O 1
ATOM 2500 N N . PRO A 1 319 ? -28.188 -6.679 -29.519 1.00 57.25 319 PRO A N 1
ATOM 2501 C CA . PRO A 1 319 ? -28.821 -5.407 -29.199 1.00 57.25 319 PRO A CA 1
ATOM 2502 C C . PRO A 1 319 ? -27.752 -4.399 -28.765 1.00 57.25 319 PRO A C 1
ATOM 2504 O O . PRO A 1 319 ? -26.847 -4.729 -27.992 1.00 57.25 319 PRO A O 1
ATOM 2507 N N . GLU A 1 320 ? -27.839 -3.183 -29.303 1.00 62.78 320 GLU A N 1
ATOM 2508 C CA . GLU A 1 320 ? -26.893 -2.104 -29.030 1.00 62.78 320 GLU A CA 1
ATOM 2509 C C . GLU A 1 320 ? -26.822 -1.860 -27.519 1.00 62.78 320 GLU A C 1
ATOM 2511 O O . GLU A 1 320 ? -27.834 -1.592 -26.869 1.00 62.78 320 GLU A O 1
ATOM 2516 N N . ARG A 1 321 ? -25.614 -1.985 -26.955 1.00 56.06 321 ARG A N 1
ATOM 2517 C CA . ARG A 1 321 ? -25.321 -1.892 -25.512 1.00 56.06 321 ARG A CA 1
ATOM 2518 C C . ARG A 1 321 ? -25.908 -0.645 -24.836 1.00 56.06 321 ARG A C 1
ATOM 2520 O O . ARG A 1 321 ? -26.197 -0.709 -23.646 1.00 56.06 321 ARG A O 1
ATOM 2527 N N . GLU A 1 322 ? -26.097 0.445 -25.580 1.00 57.78 322 GLU A N 1
ATOM 2528 C CA . GLU A 1 322 ? -26.741 1.678 -25.101 1.00 57.78 322 GLU A CA 1
ATOM 2529 C C . GLU A 1 322 ? -28.177 1.438 -24.616 1.00 57.78 322 GLU A C 1
ATOM 2531 O O . GLU A 1 322 ? -28.541 1.884 -23.533 1.00 57.78 322 GLU A O 1
ATOM 2536 N N . THR A 1 323 ? -28.962 0.615 -25.318 1.00 61.41 323 THR A N 1
ATOM 2537 C CA . THR A 1 323 ? -30.382 0.402 -24.979 1.00 61.41 323 THR A CA 1
ATOM 2538 C C . THR A 1 323 ? -30.603 -0.312 -23.644 1.00 61.41 323 THR A C 1
ATOM 2540 O O . THR A 1 323 ? -31.614 -0.084 -22.984 1.00 61.41 323 THR A O 1
ATOM 2543 N N . VAL A 1 324 ? -29.661 -1.156 -23.214 1.00 59.84 324 VAL A N 1
ATOM 2544 C CA . VAL A 1 324 ? -29.759 -1.873 -21.931 1.00 59.84 324 VAL A CA 1
ATOM 2545 C C . VAL A 1 324 ? -29.407 -0.953 -20.762 1.00 59.84 324 VAL A C 1
ATOM 2547 O O . VAL A 1 324 ? -30.038 -1.036 -19.713 1.00 59.84 324 VAL A O 1
ATOM 2550 N N . ILE A 1 325 ? -28.434 -0.056 -20.940 1.00 65.06 325 ILE A N 1
ATOM 2551 C CA . ILE A 1 325 ? -28.034 0.906 -19.904 1.00 65.06 325 ILE A CA 1
ATOM 2552 C C . ILE A 1 325 ? -29.143 1.942 -19.693 1.00 65.06 325 ILE A C 1
ATOM 2554 O O . ILE A 1 325 ? -29.510 2.206 -18.550 1.00 65.06 325 ILE A O 1
ATOM 2558 N N . ASP A 1 326 ? -29.741 2.444 -20.774 1.00 65.38 326 ASP A N 1
ATOM 2559 C CA . ASP A 1 326 ? -30.827 3.427 -20.697 1.00 65.38 326 ASP A CA 1
ATOM 2560 C C . ASP A 1 326 ? -32.091 2.858 -20.029 1.00 65.38 326 ASP A C 1
ATOM 2562 O O . ASP A 1 326 ? -32.770 3.552 -19.268 1.00 65.38 326 ASP A O 1
ATOM 2566 N N . LEU A 1 327 ? -32.400 1.577 -20.268 1.00 66.00 327 LEU A N 1
ATOM 2567 C CA . LEU A 1 327 ? -33.514 0.892 -19.604 1.00 66.00 327 LEU A CA 1
ATOM 2568 C C . LEU A 1 327 ? -33.261 0.708 -18.103 1.00 66.00 327 LEU A C 1
ATOM 2570 O O . LEU A 1 327 ? -34.160 0.958 -17.301 1.00 66.00 327 LEU A O 1
ATOM 2574 N N . LEU A 1 328 ? -32.039 0.327 -17.718 1.00 68.69 328 LEU A N 1
ATOM 2575 C CA . LEU A 1 328 ? -31.669 0.172 -16.310 1.00 68.69 328 LEU A CA 1
ATOM 2576 C C . LEU A 1 328 ? -31.674 1.513 -15.567 1.00 68.69 328 LEU A C 1
ATOM 2578 O O . LEU A 1 328 ? -32.136 1.578 -14.427 1.00 68.69 328 LEU A O 1
ATOM 2582 N N . ASP A 1 329 ? -31.229 2.595 -16.208 1.00 72.75 329 ASP A N 1
ATOM 2583 C CA . ASP A 1 329 ? -31.253 3.924 -15.594 1.00 72.75 329 ASP A CA 1
ATOM 2584 C C . ASP A 1 329 ? -32.698 4.432 -15.427 1.00 72.75 329 ASP A C 1
ATOM 2586 O O . ASP A 1 329 ? -33.065 4.944 -14.368 1.00 72.75 329 ASP A O 1
ATOM 2590 N N . ALA A 1 330 ? -33.581 4.191 -16.404 1.00 73.44 330 ALA A N 1
ATOM 2591 C CA . ALA A 1 330 ? -35.002 4.535 -16.295 1.00 73.44 330 ALA A CA 1
ATOM 2592 C C . ALA A 1 330 ? -35.722 3.778 -15.159 1.00 73.44 330 ALA A C 1
ATOM 2594 O O . ALA A 1 330 ? -36.516 4.371 -14.412 1.00 73.44 330 ALA A O 1
ATOM 2595 N N . GLU A 1 331 ? -35.437 2.484 -14.988 1.00 76.06 331 GLU A N 1
ATOM 2596 C CA . GLU A 1 331 ? -35.968 1.688 -13.876 1.00 76.06 331 GLU A CA 1
ATOM 2597 C C . GLU A 1 331 ? -35.439 2.192 -12.526 1.00 76.06 331 GLU A C 1
ATOM 2599 O O . GLU A 1 331 ? -36.214 2.361 -11.577 1.00 76.06 331 GLU A O 1
ATOM 2604 N N . PHE A 1 332 ? -34.153 2.545 -12.455 1.00 75.25 332 PHE A N 1
ATOM 2605 C CA . PHE A 1 332 ? -33.535 3.077 -11.243 1.00 75.25 332 PHE A CA 1
ATOM 2606 C C . PHE A 1 332 ? -34.108 4.445 -10.842 1.00 75.25 332 PHE A C 1
ATOM 2608 O O . PHE A 1 332 ? -34.440 4.670 -9.673 1.00 75.25 332 PHE A O 1
ATOM 2615 N N . GLN A 1 333 ? -34.307 5.357 -11.799 1.00 75.38 333 GLN A N 1
ATOM 2616 C CA . GLN A 1 333 ? -34.946 6.653 -11.535 1.00 75.38 333 GLN A CA 1
ATOM 2617 C C . GLN A 1 333 ? -36.398 6.488 -11.069 1.00 75.38 333 GLN A C 1
ATOM 2619 O O . GLN A 1 333 ? -36.847 7.187 -10.154 1.00 75.38 333 GLN A O 1
ATOM 2624 N N . THR A 1 334 ? -37.124 5.521 -11.639 1.00 80.06 334 THR A N 1
ATOM 2625 C CA . THR A 1 334 ? -38.493 5.194 -11.218 1.00 80.06 334 THR A CA 1
ATOM 2626 C C . THR A 1 334 ? -38.517 4.676 -9.779 1.00 80.06 334 THR A C 1
ATOM 2628 O O . THR A 1 334 ? -39.314 5.153 -8.966 1.00 80.06 334 THR A O 1
ATOM 2631 N N . ALA A 1 335 ? -37.599 3.775 -9.419 1.00 75.94 335 ALA A N 1
ATOM 2632 C CA . ALA A 1 335 ? -37.463 3.272 -8.055 1.00 75.94 335 ALA A CA 1
ATOM 2633 C C . ALA A 1 335 ? -37.146 4.399 -7.053 1.00 75.94 335 ALA A C 1
ATOM 2635 O O . ALA A 1 335 ? -37.782 4.483 -5.998 1.00 75.94 335 ALA A O 1
ATOM 2636 N N . ARG A 1 336 ? -36.243 5.331 -7.401 1.00 75.62 336 ARG A N 1
ATOM 2637 C CA . ARG A 1 336 ? -35.934 6.508 -6.565 1.00 75.62 336 ARG A CA 1
ATOM 2638 C C . ARG A 1 336 ? -37.151 7.399 -6.344 1.00 75.62 336 ARG A C 1
ATOM 2640 O O . ARG A 1 336 ? -37.367 7.862 -5.224 1.00 75.62 336 ARG A O 1
ATOM 2647 N N . LEU A 1 337 ? -37.952 7.629 -7.383 1.00 78.00 337 LEU A N 1
ATOM 2648 C CA . LEU A 1 337 ? -39.155 8.449 -7.278 1.00 78.00 337 LEU A CA 1
ATOM 2649 C C . LEU A 1 337 ? -40.199 7.801 -6.355 1.00 78.00 337 LEU A C 1
ATOM 2651 O O . LEU A 1 337 ? -40.747 8.479 -5.485 1.00 78.00 337 LEU A O 1
ATOM 2655 N N . VAL A 1 338 ? -40.431 6.492 -6.491 1.00 80.75 338 VAL A N 1
ATOM 2656 C CA . VAL A 1 338 ? -41.357 5.734 -5.628 1.00 80.75 338 VAL A CA 1
ATOM 2657 C C . VAL A 1 338 ? -40.885 5.740 -4.173 1.00 80.75 338 VAL A C 1
ATOM 2659 O O . VAL A 1 338 ? -41.684 5.928 -3.251 1.00 80.75 338 VAL A O 1
ATOM 2662 N N . MET A 1 339 ? -39.581 5.591 -3.948 1.00 78.44 339 MET A N 1
ATOM 2663 C CA . MET A 1 339 ? -38.989 5.611 -2.614 1.00 78.44 339 MET A CA 1
ATOM 2664 C C . MET A 1 339 ? -39.117 6.993 -1.960 1.00 78.44 339 MET A C 1
ATOM 2666 O O . MET A 1 339 ? -39.592 7.098 -0.829 1.00 78.44 339 MET A O 1
ATOM 2670 N N . ALA A 1 340 ? -38.810 8.066 -2.695 1.00 76.69 340 ALA A N 1
ATOM 2671 C CA . ALA A 1 340 ? -38.987 9.437 -2.222 1.00 76.69 340 ALA A CA 1
ATOM 2672 C C . ALA A 1 340 ? -40.458 9.744 -1.887 1.00 76.69 340 ALA A C 1
ATOM 2674 O O . ALA A 1 340 ? -40.751 10.309 -0.833 1.00 76.69 340 ALA A O 1
ATOM 2675 N N . GLN A 1 341 ? -41.400 9.316 -2.734 1.00 83.94 341 GLN A N 1
ATOM 2676 C CA . GLN A 1 341 ? -42.836 9.451 -2.466 1.00 83.94 341 GLN A CA 1
ATOM 2677 C C . GLN A 1 341 ? -43.268 8.671 -1.218 1.00 83.94 341 GLN A C 1
ATOM 2679 O O . GLN A 1 341 ? -44.089 9.156 -0.437 1.00 83.94 341 GLN A O 1
ATOM 2684 N N . THR A 1 342 ? -42.693 7.488 -0.996 1.00 81.62 342 THR A N 1
ATOM 2685 C CA . THR A 1 342 ? -42.966 6.660 0.185 1.00 81.62 342 THR A CA 1
ATOM 2686 C C . THR A 1 342 ? -42.452 7.327 1.460 1.00 81.62 342 THR A C 1
ATOM 2688 O O . THR A 1 342 ? -43.199 7.411 2.434 1.00 81.62 342 THR A O 1
ATOM 2691 N N . ILE A 1 343 ? -41.240 7.891 1.439 1.00 78.88 343 ILE A N 1
ATOM 2692 C CA . ILE A 1 343 ? -40.676 8.648 2.567 1.00 78.88 343 ILE A CA 1
ATOM 2693 C C . ILE A 1 343 ? -41.546 9.865 2.889 1.00 78.88 343 ILE A C 1
ATOM 2695 O O . ILE A 1 343 ? -41.905 10.061 4.045 1.00 78.88 343 ILE A O 1
ATOM 2699 N N . VAL A 1 344 ? -41.961 10.647 1.886 1.00 83.50 344 VAL A N 1
ATOM 2700 C CA . VAL A 1 344 ? -42.846 11.810 2.094 1.00 83.50 344 VAL A CA 1
ATOM 2701 C C . VAL A 1 344 ? -44.196 11.389 2.685 1.00 83.50 344 VAL A C 1
ATOM 2703 O O . VAL A 1 344 ? -44.706 12.029 3.608 1.00 83.50 344 VAL A O 1
ATOM 2706 N N . LYS A 1 345 ? -44.774 10.286 2.195 1.00 84.19 345 LYS A N 1
ATOM 2707 C CA . LYS A 1 345 ? -46.045 9.749 2.698 1.00 84.19 345 LYS A CA 1
ATOM 2708 C C . LYS A 1 345 ? -45.933 9.268 4.145 1.00 84.19 345 LYS A C 1
ATOM 2710 O O . LYS A 1 345 ? -46.855 9.489 4.925 1.00 84.19 345 LYS A O 1
ATOM 2715 N N . LEU A 1 346 ? -44.817 8.640 4.510 1.00 80.06 346 LEU A N 1
ATOM 2716 C CA . LEU A 1 346 ? -44.553 8.202 5.880 1.00 80.06 346 LEU A CA 1
ATOM 2717 C C . LEU A 1 346 ? -44.249 9.387 6.797 1.00 80.06 346 LEU A C 1
ATOM 2719 O O . LEU A 1 346 ? -44.826 9.468 7.871 1.00 80.06 346 LEU A O 1
ATOM 2723 N N . ALA A 1 347 ? -43.476 10.373 6.347 1.00 79.00 347 ALA A N 1
ATOM 2724 C CA . ALA A 1 347 ? -43.211 11.596 7.106 1.00 79.00 347 ALA A CA 1
ATOM 2725 C C . ALA A 1 347 ? -44.472 12.436 7.385 1.00 79.00 347 ALA A C 1
ATOM 2727 O O . ALA A 1 347 ? -44.489 13.250 8.303 1.00 79.00 347 ALA A O 1
ATOM 2728 N N . SER A 1 348 ? -45.539 12.227 6.611 1.00 85.06 348 SER A N 1
ATOM 2729 C CA . SER A 1 348 ? -46.840 12.876 6.812 1.00 85.06 348 SER A CA 1
ATOM 2730 C C . SER A 1 348 ? -47.718 12.173 7.858 1.00 85.06 348 SER A C 1
ATOM 2732 O O . SER A 1 348 ? -48.823 12.639 8.144 1.00 85.06 348 SER A O 1
ATOM 2734 N N . ARG A 1 349 ? -47.276 11.037 8.412 1.00 91.62 349 ARG A N 1
ATOM 2735 C CA . ARG A 1 349 ? -48.017 10.312 9.444 1.00 91.62 349 ARG A CA 1
ATOM 2736 C C . ARG A 1 349 ? -47.816 10.966 10.816 1.00 91.62 349 ARG A C 1
ATOM 2738 O O . ARG A 1 349 ? -46.676 11.107 11.248 1.00 91.62 349 ARG A O 1
ATOM 2745 N N . PRO A 1 350 ? -48.896 11.320 11.537 1.00 90.75 350 PRO A N 1
ATOM 2746 C CA . PRO A 1 350 ? -48.792 12.011 12.823 1.00 90.75 350 PRO A CA 1
ATOM 2747 C C . PRO A 1 350 ? -48.291 11.111 13.961 1.00 90.75 350 PRO A C 1
ATOM 2749 O O . PRO A 1 350 ? -47.945 11.616 15.024 1.00 90.75 350 PRO A O 1
ATOM 2752 N N . ASP A 1 351 ? -48.286 9.792 13.760 1.00 94.12 351 ASP A N 1
ATOM 2753 C CA . ASP A 1 351 ? -47.847 8.799 14.738 1.00 94.12 351 ASP A CA 1
ATOM 2754 C C . ASP A 1 351 ? -46.364 8.420 14.617 1.00 94.12 351 ASP A C 1
ATOM 2756 O O . ASP A 1 351 ? -45.866 7.683 15.463 1.00 94.12 351 ASP A O 1
ATOM 2760 N N . LEU A 1 352 ? -45.657 8.927 13.602 1.00 88.81 352 LEU A N 1
ATOM 2761 C CA . LEU A 1 352 ? -44.228 8.682 13.426 1.00 88.81 352 LEU A CA 1
ATOM 2762 C C . LEU A 1 352 ? -43.405 9.840 13.981 1.00 88.81 352 LEU A C 1
ATOM 2764 O O . LEU A 1 352 ? -43.666 11.015 13.714 1.00 88.81 352 LEU A O 1
ATOM 2768 N N . THR A 1 353 ? -42.381 9.500 14.755 1.00 92.12 353 THR A N 1
ATOM 2769 C CA . THR A 1 353 ? -41.413 10.471 15.251 1.00 92.12 353 THR A CA 1
ATOM 2770 C C . THR A 1 353 ? -40.356 10.771 14.188 1.00 92.12 353 THR A C 1
ATOM 2772 O O . THR A 1 353 ? -40.150 10.024 13.231 1.00 92.12 353 THR A O 1
ATOM 2775 N N . VAL A 1 354 ? -39.615 11.864 14.379 1.00 79.69 354 VAL A N 1
ATOM 2776 C CA . VAL A 1 354 ? -38.456 12.198 13.533 1.00 79.69 354 VAL A CA 1
ATOM 2777 C C . VAL A 1 354 ? -37.387 11.094 13.573 1.00 79.69 354 VAL A C 1
ATOM 2779 O O . VAL A 1 354 ? -36.664 10.924 12.593 1.00 79.69 354 VAL A O 1
ATOM 2782 N N . SER A 1 355 ? -37.297 10.335 14.674 1.00 85.62 355 SER A N 1
ATOM 2783 C CA . SER A 1 355 ? -36.394 9.180 14.774 1.00 85.62 355 SER A CA 1
ATOM 2784 C C . SER A 1 355 ? -36.848 8.054 13.854 1.00 85.62 355 SER A C 1
ATOM 2786 O O . SER A 1 355 ? -36.055 7.590 13.045 1.00 85.62 355 SER A O 1
ATOM 2788 N N . ASP A 1 356 ? -38.137 7.706 13.884 1.00 83.75 356 ASP A N 1
ATOM 2789 C CA . ASP A 1 356 ? -38.685 6.629 13.051 1.00 83.75 356 ASP A CA 1
ATOM 2790 C C . ASP A 1 356 ? -38.502 6.927 11.558 1.00 83.75 356 ASP A C 1
ATOM 2792 O O . ASP A 1 356 ? -38.152 6.047 10.779 1.00 83.75 356 ASP A O 1
ATOM 2796 N N . ILE A 1 357 ? -38.683 8.189 11.149 1.00 80.25 357 ILE A N 1
ATOM 2797 C CA . ILE A 1 357 ? -38.461 8.620 9.759 1.00 80.25 357 ILE A CA 1
ATOM 2798 C C . ILE A 1 357 ? -36.982 8.483 9.369 1.00 80.25 357 ILE A C 1
ATOM 2800 O O . ILE A 1 357 ? -36.681 8.101 8.237 1.00 80.25 357 ILE A O 1
ATOM 2804 N N . ARG A 1 358 ? -36.058 8.786 10.288 1.00 78.75 358 ARG A N 1
ATOM 2805 C CA . ARG A 1 358 ? -34.615 8.667 10.049 1.00 78.75 358 ARG A CA 1
ATOM 2806 C C . ARG A 1 358 ? -34.191 7.208 9.916 1.00 78.75 358 ARG A C 1
ATOM 2808 O O . ARG A 1 358 ? -33.483 6.890 8.966 1.00 78.75 358 ARG A O 1
ATOM 2815 N N . ASP A 1 359 ? -34.653 6.344 10.811 1.00 81.19 359 ASP A N 1
ATOM 2816 C CA . ASP A 1 359 ? -34.315 4.917 10.801 1.00 81.19 359 ASP A CA 1
ATOM 2817 C C . ASP A 1 359 ? -34.854 4.241 9.533 1.00 81.19 359 ASP A C 1
ATOM 2819 O O . ASP A 1 359 ? -34.172 3.437 8.898 1.00 81.19 359 ASP A O 1
ATOM 2823 N N . LEU A 1 360 ? -36.045 4.646 9.085 1.00 78.50 360 LEU A N 1
ATOM 2824 C CA . LEU A 1 360 ? -36.644 4.139 7.855 1.00 78.50 360 LEU A CA 1
ATOM 2825 C C . LEU A 1 360 ? -35.937 4.650 6.591 1.00 78.50 360 LEU A C 1
ATOM 2827 O O . LEU A 1 360 ? -35.797 3.908 5.622 1.00 78.50 360 LEU A O 1
ATOM 2831 N N . ALA A 1 361 ? -35.468 5.902 6.594 1.00 76.62 361 ALA A N 1
ATOM 2832 C CA . ALA A 1 361 ? -34.627 6.434 5.524 1.00 76.62 361 ALA A CA 1
ATOM 2833 C C . ALA A 1 361 ? -33.259 5.730 5.472 1.00 76.62 361 ALA A C 1
ATOM 2835 O O . ALA A 1 361 ? -32.757 5.478 4.378 1.00 76.62 361 ALA A O 1
ATOM 2836 N N . GLY A 1 362 ? -32.696 5.363 6.629 1.00 77.06 362 GLY A N 1
ATOM 2837 C CA . GLY A 1 362 ? -31.503 4.519 6.731 1.00 77.06 362 GLY A CA 1
ATOM 2838 C C . GLY A 1 362 ? -31.724 3.152 6.084 1.00 77.06 362 GLY A C 1
ATOM 2839 O O . GLY A 1 362 ? -31.060 2.830 5.106 1.00 77.06 362 GLY A O 1
ATOM 2840 N N . ALA A 1 363 ? -32.758 2.423 6.513 1.00 74.25 363 ALA A N 1
ATOM 2841 C CA . ALA A 1 363 ? -33.084 1.099 5.972 1.00 74.25 363 ALA A CA 1
ATOM 2842 C C . ALA A 1 363 ? -33.365 1.100 4.454 1.00 74.25 363 ALA A C 1
ATOM 2844 O O . ALA A 1 363 ? -33.049 0.144 3.748 1.00 74.25 363 ALA A O 1
ATOM 2845 N N . LEU A 1 364 ? -33.958 2.177 3.927 1.00 69.56 364 LEU A N 1
ATOM 2846 C CA . LEU A 1 364 ? -34.177 2.349 2.487 1.00 69.56 364 LEU A CA 1
ATOM 2847 C C . LEU A 1 364 ? -32.892 2.690 1.718 1.00 69.56 364 LEU A C 1
ATOM 2849 O O . LEU A 1 364 ? -32.788 2.369 0.536 1.00 69.56 364 LEU A O 1
ATOM 2853 N N . THR A 1 365 ? -31.922 3.326 2.375 1.00 66.50 365 THR A N 1
ATOM 2854 C CA . THR A 1 365 ? -30.597 3.588 1.798 1.00 66.50 365 THR A CA 1
ATOM 2855 C C . THR A 1 365 ? -29.771 2.303 1.745 1.00 66.50 365 THR A C 1
ATOM 2857 O O . THR A 1 365 ? -29.097 2.074 0.747 1.00 66.50 365 THR A O 1
ATOM 2860 N N . ASP A 1 366 ? -29.916 1.415 2.729 1.00 61.16 366 ASP A N 1
ATOM 2861 C CA . ASP A 1 366 ? -29.254 0.103 2.740 1.00 61.16 366 ASP A CA 1
ATOM 2862 C C . ASP A 1 366 ? -29.809 -0.841 1.656 1.00 61.16 366 ASP A C 1
ATOM 2864 O O . ASP A 1 366 ? -29.070 -1.608 1.045 1.00 61.16 366 ASP A O 1
ATOM 2868 N N . LEU A 1 367 ? -31.099 -0.723 1.318 1.00 53.19 367 LEU A N 1
ATOM 2869 C CA . LEU A 1 367 ? -31.718 -1.415 0.175 1.00 53.19 367 LEU A CA 1
ATOM 2870 C C . LEU A 1 367 ? -31.156 -0.988 -1.194 1.00 53.19 367 LEU A C 1
ATOM 2872 O O . LEU A 1 367 ? -31.408 -1.670 -2.179 1.00 53.19 367 LEU A O 1
ATOM 2876 N N . ARG A 1 368 ? -30.418 0.128 -1.270 1.00 50.19 368 ARG A N 1
ATOM 2877 C CA . ARG A 1 368 ? -29.747 0.620 -2.487 1.00 50.19 368 ARG A CA 1
ATOM 2878 C C . ARG A 1 368 ? -28.413 -0.088 -2.760 1.00 50.19 368 ARG A C 1
ATOM 2880 O O . ARG A 1 368 ? -27.859 0.092 -3.841 1.00 50.19 368 ARG A O 1
ATOM 2887 N N . LEU A 1 369 ? -27.883 -0.815 -1.773 1.00 45.62 369 LEU A N 1
ATOM 2888 C CA . LEU A 1 369 ? -26.619 -1.557 -1.865 1.00 45.62 369 LEU A CA 1
ATOM 2889 C C . LEU A 1 369 ? -26.804 -3.000 -2.373 1.00 45.62 369 LEU A C 1
ATOM 2891 O O . LEU A 1 369 ? -25.813 -3.691 -2.595 1.00 45.62 369 LEU A O 1
ATOM 2895 N N . PHE A 1 370 ? -28.052 -3.431 -2.588 1.00 42.00 370 PHE A N 1
ATOM 2896 C CA . PHE A 1 370 ? -28.427 -4.669 -3.279 1.00 42.00 370 PHE A CA 1
ATOM 2897 C C . PHE A 1 370 ? -28.926 -4.355 -4.689 1.00 42.00 370 PHE A C 1
ATOM 2899 O O . PHE A 1 370 ? -28.674 -5.191 -5.588 1.00 42.00 370 PHE A O 1
#

pLDDT: mean 80.09, std 18.84, range [37.62, 98.62]

Sequence (370 aa):
MRKTTPSAALGIEVHDHKERWIKERKSPPLNTPSGRLAAVGLALTPSPGQCEAEKQIKQTIDGVFWWVKIDVHHLEPSWGVYDYKTTSNLEYAHTPASLAEDFQRIIYVENLLMYKEVSPAQVGDVLSRWIYLPTYLKRPKAHPVDWVEKASITHDRYVDVVHPIALEVENASREPEDHPRHLDACDEFGGCEFREICHSNLSTKEKRRAIFAPSHKEKIVMASALMEKIKARAAANGDGVIETTANEKPPADVPPTPSSPSVDSPEDPAKDDPPKRRGRPPGSKNKPKSGEQPPEQQVLPGIEHDVGPEPEMDSPPLPERETVIDLLDAEFQTARLVMAQTIVKLASRPDLTVSDIRDLAGALTDLRLF

Foldseek 3Di:
DDDQDPQNVLVVLLLVQLQCCQPVVDQFDCVDLSSLLNNLQVVVDDHRVQKHAQDWFWDADPNFTDTDTFGMFGDPPAGEGEEEAEDQDCVPPDALVRCVLDLNRLCVLVRVCVVVVHDLVNNAKYKYKYWYRHSNDPNTHIDIHIYIDRSLVSVVCCVPPVVVVSVCVVPDDPDPVSDDDPLLCQPPPNGDPCNCVSCVPDDPVVVVCSVPPHRVVVVVVVVVVVVVVVVVVDVVVPDPPPPPDDDDDDDDDDDDDDDDDDDDDDDDDDDDDDDDDDDDDDDDDDDDDDDDDDDDDDDDDDDDDPDPDDDDDDDPDDPDPVVVVVVVVVVVVVVVVVVVVVLVVVVPDPPDDPVNSVVVVVVVVVVVSD